Protein AF-A0A086K3K0-F1 (afdb_monomer)

Radius of gyration: 38.39 Å; Cα contacts (8 Å, |Δi|>4): 14; chains: 1; bounding box: 94×54×110 Å

Solvent-accessible surface area (backbone atoms only — not comparable to full-atom values): 16557 Å² total; per-residue (Å²): 138,84,90,78,90,86,86,82,86,82,87,77,86,81,82,84,73,83,82,78,82,78,80,82,76,88,73,92,70,94,73,94,71,78,92,72,85,76,90,61,99,58,88,82,69,55,48,71,77,46,90,50,65,68,53,25,52,52,43,52,49,54,53,50,52,50,51,52,54,54,51,54,52,49,52,69,68,57,69,78,73,71,82,82,78,80,89,80,81,84,84,82,92,75,81,85,75,52,72,68,58,55,49,52,50,51,55,51,52,52,53,51,52,50,52,53,48,52,51,51,53,49,54,50,51,54,51,51,52,51,53,50,53,51,50,52,50,50,50,51,53,50,52,51,54,52,50,52,51,52,52,52,49,53,53,49,52,51,54,52,49,51,51,50,52,51,53,55,64,69,61,59,93,78,79,84,85,82,94,80,61,86,75,57,48,59,54,51,49,50,54,49,60,71,64,51,77,76,53,67,68,58,56,50,50,51,53,51,50,50,52,50,51,52,52,51,53,54,51,50,51,54,51,52,51,51,53,54,50,53,54,51,52,53,52,50,52,53,51,50,53,50,53,53,51,50,51,52,50,52,51,50,56,48,52,54,50,54,54,50,51,52,54,53,65,74,77,108

Sequence (268 aa):
MAVTDSELAPQEGVSSSPSFSSSSCSASSRGRGGFGSLKGKGTSTSGLDSQNPQVRMAFRRARAEWRLSQALKRQEESGEEKIAAAESQRAPEQGALSLADVQKFVEAEVSRLEELKEEGWRKIRDLTEKLASEREEAAKRQAATAAARKQSLQVSTVETATQQEALLASLGPSASSASASSVNCLGALRESLLSIECPLELAEAFEDAQVKCQSIASGKERAEQRLDEEATLREALFVSTLDDQRDEVTRLLGLMREQYQQLHNEYQ

Foldseek 3Di:
DDDDDDDDDDDDDDDDDDDDPPPDDDDDDDDDDDPDPPPDPDPCPDLCNDPDPVSNVVSVVVVVVVVVVVVVVVVVVVPPPPPPPPPDDDDDDDPDDDPVVVVVVVVVVVVVVVVVVVVVVVVVVVVVVVVVVVVVVVVVVVVVVVVVVVVVVVVVVVVVVVVVVVVVVVVDDDDDDDDDDPPVVVVVVVVVVVPPPDPPVNVVVVVVVVVVVVVVVVVVVVVVVVVVVVVVVVVVVVVVVVVVVVVVVVVVVVVVVVVVVVVVVVVD

Mean predicted aligned error: 23.27 Å

Secondary structure (DSSP, 8-state):
---------PPP-----------------------------S----GGG-S-HHHHHHHHHHHHHHHHHHHHHHHHHHTSSTTSS-------------HHHHHHHHHHHHHHHHHHHHHHHHHHHHHHHHHHHHHHHHHHHHHHHHHHHHHHHHHHHHHHHHHHHHHHHHS----------TTHHHHHHHHHHHHSPPPHHHHHHHHHHHHHHHHHHHHHHHHHHHHHHHHHHHHHHHHHHHHHHHHHHHHHHHHHHHHHHHHHHH--

Organism: NCBI:txid1130820

Structure (mmCIF, N/CA/C/O backbone):
data_AF-A0A086K3K0-F1
#
_entry.id   AF-A0A086K3K0-F1
#
loop_
_atom_site.group_PDB
_atom_site.id
_atom_site.type_symbol
_atom_site.label_atom_id
_atom_site.label_alt_id
_atom_site.label_comp_id
_atom_site.label_asym_id
_atom_site.label_entity_id
_atom_site.label_seq_id
_atom_site.pdbx_PDB_ins_code
_atom_site.Cartn_x
_atom_site.Cartn_y
_atom_site.Cartn_z
_atom_site.occupancy
_atom_site.B_iso_or_equiv
_atom_site.auth_seq_id
_atom_site.auth_comp_id
_atom_site.auth_asym_id
_atom_site.auth_atom_id
_atom_site.pdbx_PDB_model_num
ATOM 1 N N . MET A 1 1 ? -1.036 -38.843 62.447 1.00 36.75 1 MET A N 1
ATOM 2 C CA . MET A 1 1 ? -1.391 -40.051 61.667 1.00 36.75 1 MET A CA 1
ATOM 3 C C . MET A 1 1 ? -2.656 -39.701 60.896 1.00 36.75 1 MET A C 1
ATOM 5 O O . MET A 1 1 ? -3.600 -39.304 61.551 1.00 36.75 1 MET A O 1
ATOM 9 N N . ALA A 1 2 ? -2.753 -39.694 59.573 1.00 41.91 2 ALA A N 1
ATOM 10 C CA . ALA A 1 2 ? -1.854 -40.086 58.502 1.00 41.91 2 ALA A CA 1
ATOM 11 C C . ALA A 1 2 ? -1.962 -39.046 57.370 1.00 41.91 2 ALA A C 1
ATOM 13 O O . ALA A 1 2 ? -2.992 -38.397 57.210 1.00 41.91 2 ALA A O 1
ATOM 14 N N . VAL A 1 3 ? -0.856 -38.889 56.651 1.00 38.62 3 VAL A N 1
ATOM 15 C CA . VAL A 1 3 ? -0.669 -38.065 55.457 1.00 38.62 3 VAL A CA 1
ATOM 16 C C . VAL A 1 3 ? -0.906 -38.963 54.245 1.00 38.62 3 VAL A C 1
ATOM 18 O O . VAL A 1 3 ? -0.342 -40.053 54.216 1.00 38.62 3 VAL A O 1
ATOM 21 N N . THR A 1 4 ? -1.698 -38.498 53.282 1.00 46.56 4 THR A N 1
ATOM 22 C CA . THR A 1 4 ? -1.674 -38.876 51.853 1.00 46.56 4 THR A CA 1
ATOM 23 C C . THR A 1 4 ? -2.293 -37.681 51.114 1.00 46.56 4 THR A C 1
ATOM 25 O O . THR A 1 4 ? -3.488 -37.436 51.263 1.00 46.56 4 THR A O 1
ATOM 28 N N . ASP A 1 5 ? -1.521 -36.725 50.601 1.00 34.53 5 ASP A N 1
ATOM 29 C CA . ASP A 1 5 ? -0.795 -36.735 49.321 1.00 34.53 5 ASP A CA 1
ATOM 30 C C . ASP A 1 5 ? -1.588 -37.308 48.142 1.00 34.53 5 ASP A C 1
ATOM 32 O O . ASP A 1 5 ? -1.780 -38.516 48.005 1.00 34.53 5 ASP A O 1
ATOM 36 N N . SER A 1 6 ? -2.011 -36.405 47.258 1.00 44.12 6 SER A N 1
ATOM 37 C CA . SER A 1 6 ? -2.198 -36.653 45.827 1.00 44.12 6 SER A CA 1
ATOM 38 C C . SER A 1 6 ? -2.037 -35.325 45.089 1.00 44.12 6 SER A C 1
ATOM 40 O O . SER A 1 6 ? -2.995 -34.617 44.793 1.00 44.12 6 SER A O 1
ATOM 42 N N . GLU A 1 7 ? -0.776 -34.988 44.843 1.00 35.19 7 GLU A N 1
ATOM 43 C CA . GLU A 1 7 ? -0.326 -34.099 43.778 1.00 35.19 7 GLU A CA 1
ATOM 44 C C . GLU A 1 7 ? 0.009 -34.974 42.559 1.00 35.19 7 GLU A C 1
ATOM 46 O O . GLU A 1 7 ? 0.709 -35.972 42.725 1.00 35.19 7 GLU A O 1
ATOM 51 N N . LEU A 1 8 ? -0.502 -34.631 41.365 1.00 35.78 8 LEU A N 1
ATOM 52 C CA . LEU A 1 8 ? 0.266 -34.530 40.106 1.00 35.78 8 LEU A CA 1
ATOM 53 C C . LEU A 1 8 ? -0.636 -34.387 38.861 1.00 35.78 8 LEU A C 1
ATOM 55 O O . LEU A 1 8 ? -1.251 -35.342 38.400 1.00 35.78 8 LEU A O 1
ATOM 59 N N . ALA A 1 9 ? -0.554 -33.181 38.287 1.00 39.72 9 ALA A N 1
ATOM 60 C CA . ALA A 1 9 ? -0.288 -32.888 36.871 1.00 39.72 9 ALA A CA 1
ATOM 61 C C . ALA A 1 9 ? -1.332 -33.176 35.752 1.00 39.72 9 ALA A C 1
ATOM 63 O O . ALA A 1 9 ? -2.262 -33.961 35.907 1.00 39.72 9 ALA A O 1
ATOM 64 N N . PRO A 1 10 ? -1.209 -32.439 34.621 1.00 40.03 10 PRO A N 1
ATOM 65 C CA . PRO A 1 10 ? -2.320 -31.983 33.790 1.00 40.03 10 PRO A CA 1
ATOM 66 C C . PRO A 1 10 ? -2.582 -32.894 32.585 1.00 40.03 10 PRO A C 1
ATOM 68 O O . PRO A 1 10 ? -1.660 -33.459 32.002 1.00 40.03 10 PRO A O 1
ATOM 71 N N . GLN A 1 11 ? -3.842 -32.988 32.163 1.00 40.25 11 GLN A N 1
ATOM 72 C CA . GLN A 1 11 ? -4.191 -33.609 30.885 1.00 40.25 11 GLN A CA 1
ATOM 73 C C . GLN A 1 11 ? -3.970 -32.610 29.743 1.00 40.25 11 GLN A C 1
ATOM 75 O O . GLN A 1 11 ? -4.520 -31.508 29.725 1.00 40.25 11 GLN A O 1
ATOM 80 N N . GLU A 1 12 ? -3.115 -33.028 28.818 1.00 33.47 12 GLU A N 1
ATOM 81 C CA . GLU A 1 12 ? -2.751 -32.359 27.581 1.00 33.47 12 GLU A CA 1
ATOM 82 C C . GLU A 1 12 ? -3.933 -32.218 26.607 1.00 33.47 12 GLU A C 1
ATOM 84 O O . GLU A 1 12 ? -4.808 -33.073 26.516 1.00 33.47 12 GLU A O 1
ATOM 89 N N . GLY A 1 13 ? -3.895 -31.120 25.848 1.00 34.88 13 GLY A N 1
ATOM 90 C CA . GLY A 1 13 ? -4.235 -31.020 24.427 1.00 34.88 13 GLY A CA 1
ATOM 91 C C . GLY A 1 13 ? -5.427 -31.801 23.868 1.00 34.88 13 GLY A C 1
ATOM 92 O O . GLY A 1 13 ? -5.302 -32.959 23.488 1.00 34.88 13 GLY A O 1
ATOM 93 N N . VAL A 1 14 ? -6.499 -31.073 23.544 1.00 35.94 14 VAL A N 1
ATOM 94 C CA . VAL A 1 14 ? -7.227 -31.331 22.293 1.00 35.94 14 VAL A CA 1
ATOM 95 C C . VAL A 1 14 ? -7.607 -30.018 21.622 1.00 35.94 14 VAL A C 1
ATOM 97 O O . VAL A 1 14 ? -8.480 -29.262 22.042 1.00 35.94 14 VAL A O 1
ATOM 100 N N . SER A 1 15 ? -6.862 -29.765 20.558 1.00 33.41 15 SER A N 1
ATOM 101 C CA . SER A 1 15 ? -7.008 -28.728 19.556 1.00 33.41 15 SER A CA 1
ATOM 102 C C . SER A 1 15 ? -8.417 -28.739 18.964 1.00 33.41 15 SER A C 1
ATOM 104 O O . SER A 1 15 ? -8.821 -29.711 18.333 1.00 33.41 15 SER A O 1
ATOM 106 N N . SER A 1 16 ? -9.155 -27.639 19.095 1.00 36.50 16 SER A N 1
ATOM 107 C CA . SER A 1 16 ? -10.313 -27.390 18.232 1.00 36.50 16 SER A CA 1
ATOM 108 C C . SER A 1 16 ? -9.830 -26.647 16.990 1.00 36.50 16 SER A C 1
ATOM 110 O O . SER A 1 16 ? -9.725 -25.423 16.973 1.00 36.50 16 SER A O 1
ATOM 112 N N . SER A 1 17 ? -9.467 -27.407 15.958 1.00 41.09 17 SER A N 1
ATOM 113 C CA . SER A 1 17 ? -9.292 -26.885 14.604 1.00 41.09 17 SER A CA 1
ATOM 114 C C . SER A 1 17 ? -10.644 -26.394 14.071 1.00 41.09 17 SER A C 1
ATOM 116 O O . SER A 1 17 ? -11.613 -27.151 14.134 1.00 41.09 17 SER A O 1
ATOM 118 N N . PRO A 1 18 ? -10.752 -25.191 13.486 1.00 45.19 18 PRO A N 1
ATOM 119 C CA . PRO A 1 18 ? -11.871 -24.897 12.609 1.00 45.19 18 PRO A CA 1
ATOM 120 C C . PRO A 1 18 ? -11.700 -25.706 11.317 1.00 45.19 18 PRO A C 1
ATOM 122 O O . PRO A 1 18 ? -10.703 -25.582 10.603 1.00 45.19 18 PRO A O 1
ATOM 125 N N . SER A 1 19 ? -12.669 -26.573 11.041 1.00 34.00 19 SER A N 1
ATOM 126 C CA . SER A 1 19 ? -12.773 -27.319 9.792 1.00 34.00 19 SER A CA 1
ATOM 127 C C . SER A 1 19 ? -12.932 -26.346 8.622 1.00 34.00 19 SER A C 1
ATOM 129 O O . SER A 1 19 ? -13.947 -25.664 8.495 1.00 34.00 19 SER A O 1
ATOM 131 N N . PHE A 1 20 ? -11.928 -26.290 7.749 1.00 37.47 20 PHE A N 1
ATOM 132 C CA . PHE A 1 20 ? -12.062 -25.680 6.433 1.00 37.47 20 PHE A CA 1
ATOM 133 C C . PHE A 1 20 ? -12.925 -26.595 5.564 1.00 37.47 20 PHE A C 1
ATOM 135 O O . PHE A 1 20 ? -12.482 -27.660 5.128 1.00 37.47 20 PHE A O 1
ATOM 142 N N . SER A 1 21 ? -14.162 -26.174 5.303 1.00 34.62 21 SER A N 1
ATOM 143 C CA . SER A 1 21 ? -14.985 -26.754 4.246 1.00 34.62 21 SER A CA 1
ATOM 144 C C . SER A 1 21 ? -14.275 -26.558 2.911 1.00 34.62 21 SER A C 1
ATOM 146 O O . SER A 1 21 ? -14.273 -25.476 2.325 1.00 34.62 21 SER A O 1
ATOM 148 N N . SER A 1 22 ? -13.631 -27.626 2.456 1.00 37.94 22 SER A N 1
ATOM 149 C CA . SER A 1 22 ? -13.033 -27.728 1.134 1.00 37.94 22 SER A CA 1
ATOM 150 C C . SER A 1 22 ? -14.159 -27.993 0.141 1.00 37.94 22 SER A C 1
ATOM 152 O O . SER A 1 22 ? -14.523 -29.140 -0.098 1.00 37.94 22 SER A O 1
ATOM 154 N N . SER A 1 23 ? -14.744 -26.935 -0.416 1.00 34.12 23 SER A N 1
ATOM 155 C CA . SER A 1 23 ? -15.617 -27.073 -1.581 1.00 34.12 23 SER A CA 1
ATOM 156 C C . SER A 1 23 ? -14.743 -27.288 -2.810 1.00 34.12 23 SER A C 1
ATOM 158 O O . SER A 1 23 ? -14.289 -26.350 -3.461 1.00 34.12 23 SER A O 1
ATOM 160 N N . SER A 1 24 ? -14.484 -28.556 -3.103 1.00 38.34 24 SER A N 1
ATOM 161 C CA . SER A 1 24 ? -13.992 -29.032 -4.385 1.00 38.34 24 SER A CA 1
ATOM 162 C C . SER A 1 24 ? -15.045 -28.763 -5.465 1.00 38.34 24 SER A C 1
ATOM 164 O O . SER A 1 24 ? -16.052 -29.460 -5.560 1.00 38.34 24 SER A O 1
ATOM 166 N N . CYS A 1 25 ? -14.814 -27.763 -6.317 1.00 33.53 25 CYS A N 1
ATOM 167 C CA . CYS A 1 25 ? -15.501 -27.656 -7.601 1.00 33.53 25 CYS A CA 1
ATOM 168 C C . CYS A 1 25 ? -14.526 -28.004 -8.730 1.00 33.53 25 CYS A C 1
ATOM 170 O O . CYS A 1 25 ? -13.854 -27.164 -9.323 1.00 33.53 25 CYS A O 1
ATOM 172 N N . SER A 1 26 ? -14.462 -29.296 -9.045 1.00 40.03 26 SER A N 1
ATOM 173 C CA . SER A 1 26 ? -14.051 -29.733 -10.373 1.00 40.03 26 SER A CA 1
ATOM 174 C C . SER A 1 26 ? -15.117 -29.275 -11.369 1.00 40.03 26 SER A C 1
ATOM 176 O O . SER A 1 26 ? -16.227 -29.797 -11.375 1.00 40.03 26 SER A O 1
ATOM 178 N N . ALA A 1 27 ? -14.781 -28.313 -12.223 1.00 35.00 27 ALA A N 1
ATOM 179 C CA . ALA A 1 27 ? -15.555 -28.005 -13.418 1.00 35.00 27 ALA A CA 1
ATOM 180 C C . ALA A 1 27 ? -14.599 -27.862 -14.604 1.00 35.00 27 ALA A C 1
ATOM 182 O O . ALA A 1 27 ? -14.084 -26.790 -14.910 1.00 35.00 27 ALA A O 1
ATOM 183 N N . SER A 1 28 ? -14.375 -28.985 -15.284 1.00 38.78 28 SER A N 1
ATOM 184 C CA . SER A 1 28 ? -14.013 -28.960 -16.696 1.00 38.78 28 SER A CA 1
ATOM 185 C C . SER A 1 28 ? -15.184 -28.373 -17.478 1.00 38.78 28 SER A C 1
ATOM 187 O O . SER A 1 28 ? -16.258 -28.963 -17.490 1.00 38.78 28 SER A O 1
ATOM 189 N N . SER A 1 29 ? -14.982 -27.264 -18.185 1.00 37.41 29 SER A N 1
ATOM 190 C CA . SER A 1 29 ? -15.631 -27.072 -19.483 1.00 37.41 29 SER A CA 1
ATOM 191 C C . SER A 1 29 ? -14.893 -26.027 -20.313 1.00 37.41 29 SER A C 1
ATOM 193 O O . SER A 1 29 ? -14.688 -24.882 -19.921 1.00 37.41 29 SER A O 1
ATOM 195 N N . ARG A 1 30 ? -14.494 -26.466 -21.508 1.00 47.94 30 ARG A N 1
ATOM 196 C CA . ARG A 1 30 ? -14.268 -25.619 -22.675 1.00 47.94 30 ARG A CA 1
ATOM 197 C C . ARG A 1 30 ? -15.464 -24.673 -22.821 1.00 47.94 30 ARG A C 1
ATOM 199 O O . ARG A 1 30 ? -16.586 -25.141 -22.975 1.00 47.94 30 ARG A O 1
ATOM 206 N N . GLY A 1 31 ? -15.214 -23.370 -22.819 1.00 33.03 31 GLY A N 1
ATOM 207 C CA . GLY A 1 31 ? -16.255 -22.355 -22.945 1.00 33.03 31 GLY A CA 1
ATOM 208 C C . GLY A 1 31 ? -15.723 -21.106 -23.623 1.00 33.03 31 GLY A C 1
ATOM 209 O O . GLY A 1 31 ? -15.448 -20.100 -22.985 1.00 33.03 31 GLY A O 1
ATOM 210 N N . ARG A 1 32 ? -15.563 -21.189 -24.942 1.00 50.16 32 ARG A N 1
ATOM 211 C CA . ARG A 1 32 ? -15.411 -20.043 -25.837 1.00 50.16 32 ARG A CA 1
ATOM 212 C C . ARG A 1 32 ? -16.685 -19.188 -25.730 1.00 50.16 32 ARG A C 1
ATOM 214 O O . ARG A 1 32 ? -17.704 -19.558 -26.297 1.00 50.16 32 ARG A O 1
ATOM 221 N N . GLY A 1 33 ? -16.636 -18.071 -25.014 1.00 33.56 33 GLY A N 1
ATOM 222 C CA . GLY A 1 33 ? -17.671 -17.032 -25.014 1.00 33.56 33 GLY A CA 1
ATOM 223 C C . GLY A 1 33 ? -16.956 -15.690 -24.890 1.00 33.56 33 GLY A C 1
ATOM 224 O O . GLY A 1 33 ? -16.394 -15.394 -23.850 1.00 33.56 33 GLY A O 1
ATOM 225 N N . GLY A 1 34 ? -16.767 -14.906 -25.947 1.00 37.88 34 GLY A N 1
ATOM 226 C CA . GLY A 1 34 ? -17.828 -14.440 -26.827 1.00 37.88 34 GLY A CA 1
ATOM 227 C C . GLY A 1 34 ? -18.532 -13.302 -26.103 1.00 37.88 34 GLY A C 1
ATOM 228 O O . GLY A 1 34 ? -19.447 -13.553 -25.328 1.00 37.88 34 GLY A O 1
ATOM 229 N N . PHE A 1 35 ? -18.057 -12.071 -26.320 1.00 43.47 35 PHE A N 1
ATOM 230 C CA . PHE A 1 35 ? -18.674 -10.839 -25.831 1.00 43.47 35 PHE A CA 1
ATOM 231 C C . PHE A 1 35 ? -20.135 -10.774 -26.302 1.00 43.47 35 PHE A C 1
ATOM 233 O O . PHE A 1 35 ? -20.439 -10.313 -27.401 1.00 43.47 35 PHE A O 1
ATOM 240 N N . GLY A 1 36 ? -21.043 -11.272 -25.467 1.00 34.94 36 GLY A N 1
ATOM 241 C CA . GLY A 1 36 ? -22.475 -11.100 -25.619 1.00 34.94 36 GLY A CA 1
ATOM 242 C C . GLY A 1 36 ? -22.854 -9.711 -25.135 1.00 34.94 36 GLY A C 1
ATOM 243 O O . GLY A 1 36 ? -22.908 -9.456 -23.935 1.00 34.94 36 GLY A O 1
ATOM 244 N N . SER A 1 37 ? -23.107 -8.816 -26.087 1.00 46.75 37 SER A N 1
ATOM 245 C CA . SER A 1 37 ? -23.782 -7.539 -25.870 1.00 46.75 37 SER A CA 1
ATOM 246 C C . SER A 1 37 ? -25.156 -7.792 -25.238 1.00 46.75 37 SER A C 1
ATOM 248 O O . SER A 1 37 ? -26.130 -8.085 -25.931 1.00 46.75 37 SER A O 1
ATOM 250 N N . LEU A 1 38 ? -25.245 -7.717 -23.909 1.00 38.09 38 LEU A N 1
ATOM 251 C CA . LEU A 1 38 ? -26.523 -7.697 -23.207 1.00 38.09 38 LEU A CA 1
ATOM 252 C C . LEU A 1 38 ? -27.019 -6.257 -23.153 1.00 38.09 38 LEU A C 1
ATOM 254 O O . LEU A 1 38 ? -26.748 -5.489 -22.233 1.00 38.09 38 LEU A O 1
ATOM 258 N N . LYS A 1 39 ? -27.790 -5.914 -24.184 1.00 41.94 39 LYS A N 1
ATOM 259 C CA . LYS A 1 39 ? -28.706 -4.777 -24.229 1.00 41.94 39 LYS A CA 1
ATOM 260 C C . LYS A 1 39 ? -29.848 -5.037 -23.231 1.00 41.94 39 LYS A C 1
ATOM 262 O O . LYS A 1 39 ? -30.957 -5.383 -23.619 1.00 41.94 39 LYS A O 1
ATOM 267 N N . GLY A 1 40 ? -29.551 -4.937 -21.937 1.00 34.19 40 GLY A N 1
ATOM 268 C CA . GLY A 1 40 ? -30.511 -5.013 -20.838 1.00 34.19 40 GLY A CA 1
ATOM 269 C C . GLY A 1 40 ? -30.743 -3.621 -20.265 1.00 34.19 40 GLY A C 1
ATOM 270 O O . GLY A 1 40 ? -29.818 -2.986 -19.773 1.00 34.19 40 GLY A O 1
ATOM 271 N N . LYS A 1 41 ? -31.977 -3.130 -20.365 1.00 42.50 41 LYS A N 1
ATOM 272 C CA . LYS A 1 41 ? -32.432 -1.834 -19.852 1.00 42.50 41 LYS A CA 1
ATOM 273 C C . LYS A 1 41 ? -32.485 -1.887 -18.317 1.00 42.50 41 LYS A C 1
ATOM 275 O O . LYS A 1 41 ? -33.544 -2.080 -17.739 1.00 42.50 41 LYS A O 1
ATOM 280 N N . GLY A 1 42 ? -31.332 -1.770 -17.674 1.00 38.00 42 GLY A N 1
ATOM 281 C CA . GLY A 1 42 ? -31.172 -1.594 -16.235 1.00 38.00 42 GLY A CA 1
ATOM 282 C C . GLY A 1 42 ? -30.120 -0.518 -16.029 1.00 38.00 42 GLY A C 1
ATOM 283 O O . GLY A 1 42 ? -29.101 -0.530 -16.710 1.00 38.00 42 GLY A O 1
ATOM 284 N N . THR A 1 43 ? -30.409 0.457 -15.172 1.00 43.03 43 THR A N 1
ATOM 285 C CA . THR A 1 43 ? -29.495 1.534 -14.772 1.00 43.03 43 THR A CA 1
ATOM 286 C C . THR A 1 43 ? -28.077 0.997 -14.593 1.00 43.03 43 THR A C 1
ATOM 288 O O . THR A 1 43 ? -27.837 0.209 -13.682 1.00 43.03 43 THR A O 1
ATOM 291 N N . SER A 1 44 ? -27.168 1.384 -15.492 1.00 42.56 44 SER A N 1
ATOM 292 C CA . SER A 1 44 ? -25.771 0.948 -15.508 1.00 42.56 44 SER A CA 1
ATOM 293 C C . SER A 1 44 ? -25.029 1.477 -14.281 1.00 42.56 44 SER A C 1
ATOM 295 O O . SER A 1 44 ? -24.305 2.464 -14.365 1.00 42.56 44 SER A O 1
ATOM 297 N N . THR A 1 45 ? -25.210 0.842 -13.129 1.00 54.66 45 THR A N 1
ATOM 298 C CA . THR A 1 45 ? -24.289 0.981 -12.002 1.00 54.66 45 THR A CA 1
ATOM 299 C C . THR A 1 45 ? -22.991 0.318 -12.432 1.00 54.66 45 THR A C 1
ATOM 301 O O . THR A 1 45 ? -22.998 -0.858 -12.816 1.00 54.66 45 THR A O 1
ATOM 304 N N . SER A 1 46 ? -21.890 1.065 -12.461 1.00 63.88 46 SER A N 1
ATOM 305 C CA . SER A 1 46 ? -20.614 0.483 -12.861 1.00 63.88 46 SER A CA 1
ATOM 306 C C . SER A 1 46 ? -20.256 -0.633 -11.872 1.00 63.88 46 SER A C 1
ATOM 308 O O . SER A 1 46 ? -20.602 -0.555 -10.694 1.00 63.88 46 SER A O 1
ATOM 310 N N . GLY A 1 47 ? -19.553 -1.685 -12.306 1.00 64.00 47 GLY A N 1
ATOM 311 C CA . GLY A 1 47 ? -19.140 -2.756 -11.385 1.00 64.00 47 GLY A CA 1
ATOM 312 C C . GLY A 1 47 ? -18.229 -2.269 -10.245 1.00 64.00 47 GLY A C 1
ATOM 313 O O . GLY A 1 47 ? -17.992 -3.018 -9.300 1.00 64.00 47 GLY A O 1
ATOM 314 N N . LEU A 1 48 ? -17.748 -1.019 -10.311 1.00 63.88 48 LEU A N 1
ATOM 315 C CA . LEU A 1 48 ? -17.018 -0.332 -9.242 1.00 63.88 48 LEU A CA 1
ATOM 316 C C . LEU A 1 48 ? -17.928 0.115 -8.090 1.00 63.88 48 LEU A C 1
ATOM 318 O O . LEU A 1 48 ? -17.447 0.184 -6.965 1.00 63.88 48 LEU A O 1
ATOM 322 N N . ASP A 1 49 ? -19.217 0.343 -8.344 1.00 69.44 49 ASP A N 1
ATOM 323 C CA . ASP A 1 49 ? -20.191 0.840 -7.358 1.00 69.44 49 ASP A CA 1
ATOM 324 C C . ASP A 1 49 ? -20.847 -0.301 -6.554 1.00 69.44 49 ASP A C 1
ATOM 326 O O . ASP A 1 49 ? -21.748 -0.093 -5.742 1.00 69.44 49 ASP A O 1
ATOM 330 N N . SER A 1 50 ? -20.401 -1.541 -6.776 1.00 72.25 50 SER A N 1
ATOM 331 C CA . SER A 1 50 ? -20.877 -2.720 -6.055 1.00 72.25 50 SER A CA 1
ATOM 332 C C . SER A 1 50 ? -20.378 -2.727 -4.606 1.00 72.25 50 SER A C 1
ATOM 334 O O . SER A 1 50 ? -19.174 -2.643 -4.353 1.00 72.25 50 SER A O 1
ATOM 336 N N . GLN A 1 51 ? -21.280 -2.964 -3.646 1.00 72.88 51 GLN A N 1
ATOM 337 C CA . GLN A 1 51 ? -20.921 -3.214 -2.240 1.00 72.88 51 GLN A CA 1
ATOM 338 C C . GLN A 1 51 ? -20.044 -4.469 -2.069 1.00 72.88 51 GLN A C 1
ATOM 340 O O . GLN A 1 51 ? -19.250 -4.543 -1.134 1.00 72.88 51 GLN A O 1
ATOM 345 N N . ASN A 1 52 ? -20.118 -5.432 -2.997 1.00 69.12 52 ASN A N 1
ATOM 346 C CA . ASN A 1 52 ? -19.300 -6.643 -2.957 1.00 69.12 52 ASN A CA 1
ATOM 347 C C . ASN A 1 52 ? -17.873 -6.388 -3.508 1.00 69.12 52 ASN A C 1
ATOM 349 O O . ASN A 1 52 ? -17.740 -6.065 -4.696 1.00 69.12 52 ASN A O 1
ATOM 353 N N . PRO A 1 53 ? -16.808 -6.593 -2.702 1.00 67.31 53 PRO A N 1
ATOM 354 C CA . PRO A 1 53 ? -15.422 -6.336 -3.103 1.00 67.31 53 PRO A CA 1
ATOM 355 C C . PRO A 1 53 ? -14.920 -7.256 -4.224 1.00 67.31 53 PRO A C 1
ATOM 357 O O . PRO A 1 53 ? -14.149 -6.817 -5.078 1.00 67.31 53 PRO A O 1
ATOM 360 N N . GLN A 1 54 ? -15.382 -8.509 -4.294 1.00 69.94 54 GLN A N 1
ATOM 361 C CA . GLN A 1 54 ? -14.982 -9.434 -5.364 1.00 69.94 54 GLN A CA 1
ATOM 362 C C . GLN A 1 54 ? -15.482 -8.958 -6.732 1.00 69.94 54 GLN A C 1
ATOM 364 O O . GLN A 1 54 ? -14.763 -9.061 -7.725 1.00 69.94 54 GLN A O 1
ATOM 369 N N . VAL A 1 55 ? -16.684 -8.377 -6.773 1.00 70.50 55 VAL A N 1
ATOM 370 C CA . VAL A 1 55 ? -17.283 -7.820 -7.994 1.00 70.50 55 VAL A CA 1
ATOM 371 C C . VAL A 1 55 ? -16.522 -6.574 -8.453 1.00 70.50 55 VAL A C 1
ATOM 373 O O . VAL A 1 55 ? -16.216 -6.455 -9.641 1.00 70.50 55 VAL A O 1
ATOM 376 N N . ARG A 1 56 ? -16.119 -5.696 -7.520 1.00 79.50 56 ARG A N 1
ATOM 377 C CA . ARG A 1 56 ? -15.281 -4.525 -7.839 1.00 79.50 56 ARG A CA 1
ATOM 378 C C . ARG A 1 56 ? -13.936 -4.941 -8.429 1.00 79.50 56 ARG A C 1
ATOM 380 O O . ARG A 1 56 ? -13.522 -4.411 -9.460 1.00 79.50 56 ARG A O 1
ATOM 387 N N . MET A 1 57 ? -13.275 -5.922 -7.814 1.00 65.25 57 MET A N 1
ATOM 388 C CA . MET A 1 57 ? -11.988 -6.434 -8.292 1.00 65.25 57 MET A CA 1
ATOM 389 C C . MET A 1 57 ? -12.106 -7.130 -9.650 1.00 65.25 57 MET A C 1
ATOM 391 O O . MET A 1 57 ? -11.269 -6.902 -10.522 1.00 65.25 57 MET A O 1
ATOM 395 N N . ALA A 1 58 ? -13.156 -7.925 -9.871 1.00 75.06 58 ALA A N 1
ATOM 396 C CA . ALA A 1 58 ? -13.416 -8.550 -11.166 1.00 75.06 58 ALA A CA 1
ATOM 397 C C . ALA A 1 58 ? -13.633 -7.502 -12.271 1.00 75.06 58 ALA A C 1
ATOM 399 O O . ALA A 1 58 ? -13.078 -7.629 -13.361 1.00 75.06 58 ALA A O 1
ATOM 400 N N . PHE A 1 59 ? -14.367 -6.424 -11.975 1.00 79.06 59 PHE A N 1
ATOM 401 C CA . PHE A 1 59 ? -14.584 -5.331 -12.923 1.00 79.06 59 PHE A CA 1
ATOM 402 C C . PHE A 1 59 ? -13.288 -4.568 -13.248 1.00 79.06 59 PHE A C 1
ATOM 404 O O . PHE A 1 59 ? -13.038 -4.244 -14.411 1.00 79.06 59 PHE A O 1
ATOM 411 N N . ARG A 1 60 ? -12.429 -4.316 -12.247 1.00 77.38 60 ARG A N 1
ATOM 412 C CA . ARG A 1 60 ? -11.103 -3.703 -12.458 1.00 77.38 60 ARG A CA 1
ATOM 413 C C . ARG A 1 60 ? -10.216 -4.575 -13.352 1.00 77.38 60 ARG A C 1
ATOM 415 O O . ARG A 1 60 ? -9.677 -4.055 -14.328 1.00 77.38 60 ARG A O 1
ATOM 422 N N . ARG A 1 61 ? -10.144 -5.889 -13.092 1.00 72.12 61 ARG A N 1
ATOM 423 C CA . ARG A 1 61 ? -9.387 -6.842 -13.929 1.00 72.12 61 ARG A CA 1
ATOM 424 C 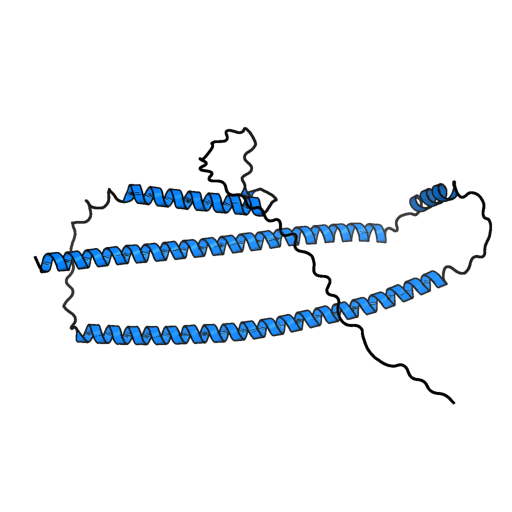C . ARG A 1 61 ? -9.894 -6.879 -15.365 1.00 72.12 61 ARG A C 1
ATOM 426 O O . ARG A 1 61 ? -9.106 -6.685 -16.280 1.00 72.12 61 ARG A O 1
ATOM 433 N N . ALA A 1 62 ? -11.204 -7.013 -15.566 1.00 75.81 62 ALA A N 1
ATOM 434 C CA . ALA A 1 62 ? -11.792 -7.029 -16.904 1.00 75.81 62 ALA A CA 1
ATOM 435 C C . ALA A 1 62 ? -11.486 -5.739 -17.690 1.00 75.81 62 ALA A C 1
ATOM 437 O O . ALA A 1 62 ? -11.235 -5.767 -18.895 1.00 75.81 62 ALA A O 1
ATOM 438 N N . ARG A 1 63 ? -11.455 -4.585 -17.008 1.00 78.06 63 ARG A N 1
ATOM 439 C CA . ARG A 1 63 ? -11.085 -3.305 -17.626 1.00 78.06 63 ARG A CA 1
ATOM 440 C C . ARG A 1 63 ? -9.592 -3.226 -17.961 1.00 78.06 63 ARG A C 1
ATOM 442 O O . ARG A 1 63 ? -9.247 -2.653 -18.993 1.00 78.06 63 ARG A O 1
ATOM 449 N N . ALA A 1 64 ? -8.721 -3.775 -17.117 1.00 67.44 64 ALA A N 1
ATOM 450 C CA . ALA A 1 64 ? -7.287 -3.874 -17.388 1.00 67.44 64 ALA A CA 1
ATOM 451 C C . ALA A 1 64 ? -7.007 -4.804 -18.582 1.00 67.44 64 ALA A C 1
ATOM 453 O O . ALA A 1 64 ? -6.322 -4.403 -19.520 1.00 67.44 64 ALA A O 1
ATOM 454 N N . GLU A 1 65 ? -7.633 -5.981 -18.619 1.00 76.69 65 GLU A N 1
ATOM 455 C CA . GLU A 1 65 ? -7.552 -6.932 -19.736 1.00 76.69 65 GLU A CA 1
ATOM 456 C C . GLU A 1 65 ? -8.060 -6.326 -21.052 1.00 76.69 65 GLU A C 1
ATOM 458 O O . GLU A 1 65 ? -7.453 -6.515 -22.109 1.00 76.69 65 GLU A O 1
ATOM 463 N N . TRP A 1 66 ? -9.135 -5.532 -21.001 1.00 80.06 66 TRP A N 1
ATOM 464 C CA . TRP A 1 66 ? -9.625 -4.807 -22.172 1.00 80.06 66 TRP A CA 1
ATOM 465 C C . TRP A 1 66 ? -8.613 -3.769 -22.677 1.00 80.06 66 TRP A C 1
ATOM 467 O O . TRP A 1 66 ? -8.398 -3.670 -23.884 1.00 80.06 66 TRP A O 1
ATOM 477 N N . ARG A 1 67 ? -7.946 -3.026 -21.780 1.00 78.12 67 ARG A N 1
ATOM 478 C CA . ARG A 1 67 ? -6.884 -2.077 -22.166 1.00 78.12 67 ARG A CA 1
ATOM 479 C C . ARG A 1 67 ? -5.680 -2.787 -22.781 1.00 78.12 67 ARG A C 1
ATOM 481 O O . ARG A 1 67 ? -5.203 -2.335 -23.816 1.00 78.12 67 ARG A O 1
ATOM 488 N N . LEU A 1 68 ? -5.247 -3.909 -22.203 1.00 70.62 68 LEU A N 1
ATOM 489 C CA . LEU A 1 68 ? -4.172 -4.737 -22.759 1.00 70.62 68 LEU A CA 1
ATOM 490 C C . LEU A 1 68 ? -4.536 -5.262 -24.154 1.00 70.62 68 LEU A C 1
ATOM 492 O O . LEU A 1 68 ? -3.746 -5.150 -25.085 1.00 70.62 68 LEU A O 1
ATOM 496 N N . SER A 1 69 ? -5.771 -5.731 -24.337 1.00 71.44 69 SER A N 1
ATOM 497 C CA . SER A 1 69 ? -6.265 -6.193 -25.641 1.00 71.44 69 SER A CA 1
ATOM 498 C C . SER A 1 69 ? -6.310 -5.070 -26.687 1.00 71.44 69 SER A C 1
ATOM 500 O O . SER A 1 69 ? -6.062 -5.301 -27.866 1.00 71.44 69 SER A O 1
ATOM 502 N N . GLN A 1 70 ? -6.621 -3.839 -26.271 1.00 73.50 70 GLN A N 1
ATOM 503 C CA . GLN A 1 70 ? -6.597 -2.657 -27.138 1.00 73.50 70 GLN A CA 1
ATOM 504 C C . GLN A 1 70 ? -5.171 -2.186 -27.460 1.00 73.50 70 GLN A C 1
ATOM 506 O O . GLN A 1 70 ? -4.944 -1.636 -28.534 1.00 73.50 70 GLN A O 1
ATOM 511 N N . ALA A 1 71 ? -4.215 -2.376 -26.550 1.00 69.38 71 ALA A N 1
ATOM 512 C CA . ALA A 1 71 ? -2.805 -2.087 -26.802 1.00 69.38 71 ALA A CA 1
ATOM 513 C C . ALA A 1 71 ? -2.203 -3.083 -27.806 1.00 69.38 71 ALA A C 1
ATOM 515 O O . ALA A 1 71 ? -1.546 -2.661 -28.753 1.00 69.38 71 ALA A O 1
ATOM 516 N N . LEU A 1 72 ? -2.518 -4.376 -27.665 1.00 70.38 72 LEU A N 1
ATOM 517 C CA . LEU A 1 7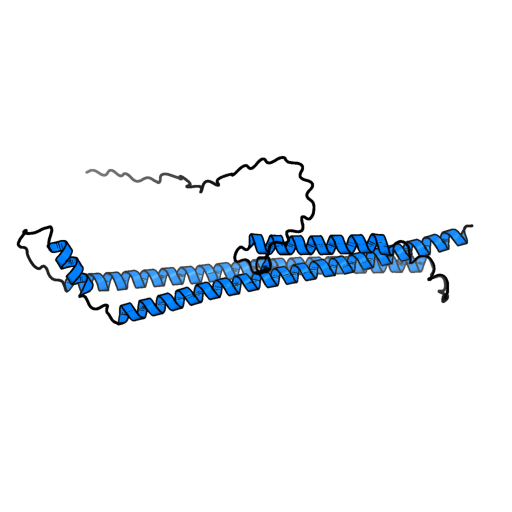2 ? -2.096 -5.418 -28.608 1.00 70.38 72 LEU A CA 1
ATOM 518 C C . LEU A 1 72 ? -2.659 -5.189 -30.020 1.00 70.38 72 LEU A C 1
ATOM 520 O O . LEU A 1 72 ? -1.921 -5.286 -30.992 1.00 70.38 72 LEU A O 1
ATOM 524 N N . LYS A 1 73 ? -3.929 -4.782 -30.152 1.00 74.81 73 LYS A N 1
ATOM 525 C CA . LYS A 1 73 ? -4.501 -4.431 -31.467 1.00 74.81 73 LYS A CA 1
ATOM 526 C C . LYS A 1 73 ? -3.801 -3.245 -32.136 1.00 74.81 73 LYS A C 1
ATOM 528 O O . LYS A 1 73 ? -3.539 -3.283 -33.329 1.00 74.81 73 LYS A O 1
ATOM 533 N N . ARG A 1 74 ? -3.435 -2.214 -31.366 1.00 67.56 74 ARG A N 1
ATOM 534 C CA . ARG A 1 74 ? -2.666 -1.071 -31.896 1.00 67.56 74 ARG A CA 1
ATOM 535 C C . ARG A 1 74 ? -1.241 -1.449 -32.301 1.00 67.56 74 ARG A C 1
ATOM 537 O O . ARG A 1 74 ? -0.676 -0.807 -33.178 1.00 67.56 74 ARG A O 1
ATOM 544 N N . GLN A 1 75 ? -0.659 -2.466 -31.669 1.00 60.47 75 GLN A N 1
ATOM 545 C CA . GLN A 1 75 ? 0.646 -3.006 -32.045 1.00 60.47 75 GLN A CA 1
ATOM 546 C C . GLN A 1 75 ? 0.595 -3.716 -33.405 1.00 60.47 75 GLN A C 1
ATOM 548 O O . GLN A 1 75 ? 1.514 -3.542 -34.202 1.00 60.47 75 GLN A O 1
ATOM 553 N N . GLU A 1 76 ? -0.475 -4.467 -33.679 1.00 61.19 76 GLU A N 1
ATOM 554 C CA . GLU A 1 76 ? -0.690 -5.119 -34.979 1.00 61.19 76 GLU A CA 1
ATOM 555 C C . GLU A 1 76 ? -0.927 -4.088 -36.096 1.00 61.19 76 GLU A C 1
ATOM 557 O O . GLU A 1 76 ? -0.363 -4.223 -37.175 1.00 61.19 76 GLU A O 1
ATOM 562 N N . GLU A 1 77 ? -1.666 -3.009 -35.821 1.00 54.34 77 GLU A N 1
ATOM 563 C CA . GLU A 1 77 ? -1.963 -1.953 -36.807 1.00 54.34 77 GLU A CA 1
ATOM 564 C C . GLU A 1 77 ? -0.787 -0.973 -37.039 1.00 54.34 77 GLU A C 1
ATOM 566 O O . GLU A 1 77 ? -0.639 -0.425 -38.126 1.00 54.34 77 GLU A O 1
ATOM 571 N N . SER A 1 78 ? 0.092 -0.751 -36.051 1.00 52.25 78 SER A N 1
ATOM 572 C CA . SER A 1 78 ? 1.224 0.194 -36.155 1.00 52.25 78 SER A CA 1
ATOM 573 C C . SER A 1 78 ? 2.490 -0.395 -36.803 1.00 52.25 78 SER A C 1
ATOM 575 O O . SER A 1 78 ? 3.439 0.356 -37.057 1.00 52.25 78 SER A O 1
ATOM 577 N N . GLY A 1 79 ? 2.562 -1.713 -37.010 1.00 50.38 79 GLY A N 1
ATOM 578 C CA . GLY A 1 79 ? 3.751 -2.397 -37.538 1.00 50.38 79 GLY A CA 1
ATOM 579 C C . GLY A 1 79 ? 4.014 -2.174 -39.031 1.00 50.38 79 GLY A C 1
ATOM 580 O O . GLY A 1 79 ? 5.144 -2.360 -39.477 1.00 50.38 79 GLY A O 1
ATOM 581 N N . GLU A 1 80 ? 3.004 -1.749 -39.794 1.00 46.94 80 GLU A N 1
ATOM 582 C CA . GLU A 1 80 ? 3.064 -1.702 -41.263 1.00 46.94 80 GLU A CA 1
ATOM 583 C C . GLU A 1 80 ? 3.380 -0.304 -41.843 1.00 46.94 80 GLU A C 1
ATOM 585 O O . GLU A 1 80 ? 3.854 -0.217 -42.972 1.00 46.94 80 GLU A O 1
ATOM 590 N N . GLU A 1 81 ? 3.231 0.796 -41.089 1.00 46.88 81 GLU A N 1
ATOM 591 C CA . GLU A 1 81 ? 3.374 2.164 -41.643 1.00 46.88 81 GLU A CA 1
ATOM 592 C C . GLU A 1 81 ? 4.727 2.867 -41.395 1.00 46.88 81 GLU A C 1
ATOM 594 O O . GLU A 1 81 ? 5.025 3.871 -42.043 1.00 46.88 81 GLU A O 1
ATOM 599 N N . LYS A 1 82 ? 5.588 2.390 -40.486 1.00 46.78 82 LYS A N 1
ATOM 600 C CA . LYS A 1 82 ? 6.761 3.175 -40.025 1.00 46.78 82 LYS A CA 1
ATOM 601 C C . LYS A 1 82 ? 8.084 2.957 -40.771 1.00 46.78 82 LYS A C 1
ATOM 603 O O . LYS A 1 82 ? 9.068 3.607 -40.430 1.00 46.78 82 LYS A O 1
ATOM 608 N N . ILE A 1 83 ? 8.132 2.100 -41.790 1.00 46.62 83 ILE A N 1
ATOM 609 C CA . ILE A 1 83 ? 9.397 1.742 -42.466 1.00 46.62 83 ILE A CA 1
ATOM 610 C C . ILE A 1 83 ? 9.786 2.747 -43.577 1.00 46.62 83 ILE A C 1
ATOM 612 O O . ILE A 1 83 ? 10.937 2.787 -43.987 1.00 46.62 83 ILE A O 1
ATOM 616 N N . ALA A 1 84 ? 8.883 3.620 -44.038 1.00 45.59 84 ALA A N 1
ATOM 617 C CA . ALA A 1 84 ? 9.126 4.421 -45.248 1.00 45.59 84 ALA A CA 1
ATOM 618 C C . ALA A 1 84 ? 9.698 5.845 -45.040 1.00 45.59 84 ALA A C 1
ATOM 620 O O . ALA A 1 84 ? 10.025 6.500 -46.025 1.00 45.59 84 ALA A O 1
ATOM 621 N N . ALA A 1 85 ? 9.802 6.367 -43.810 1.00 43.28 85 ALA A N 1
ATOM 622 C CA . ALA A 1 85 ? 9.973 7.818 -43.603 1.00 43.28 85 ALA A CA 1
ATOM 623 C C . ALA A 1 85 ? 11.279 8.278 -42.921 1.00 43.28 85 ALA A C 1
ATOM 625 O O . ALA A 1 85 ? 11.475 9.481 -42.767 1.00 43.28 85 ALA A O 1
ATOM 626 N N . ALA A 1 86 ? 12.174 7.376 -42.508 1.00 44.50 86 ALA A N 1
ATOM 627 C CA . ALA A 1 86 ? 13.303 7.724 -41.630 1.00 44.50 86 ALA A CA 1
ATOM 628 C C . ALA A 1 86 ? 14.698 7.664 -42.293 1.00 44.50 86 ALA A C 1
ATOM 630 O O . ALA A 1 86 ? 15.699 7.576 -41.593 1.00 44.50 86 ALA A O 1
ATOM 631 N N . GLU A 1 87 ? 14.794 7.729 -43.624 1.00 41.47 87 GLU A N 1
ATOM 632 C CA . GLU A 1 87 ? 16.067 7.561 -44.357 1.00 41.47 87 GLU A CA 1
ATOM 633 C C . GLU A 1 87 ? 16.766 8.883 -44.746 1.00 41.47 87 GLU A C 1
ATOM 635 O O . GLU A 1 87 ? 17.648 8.918 -45.600 1.00 41.47 87 GLU A O 1
ATOM 640 N N . SER A 1 88 ? 16.406 10.019 -44.143 1.00 42.38 88 SER A N 1
ATOM 641 C CA . SER A 1 88 ? 17.045 11.292 -44.490 1.00 42.38 88 SER A CA 1
ATOM 642 C C . SER A 1 88 ? 17.205 12.202 -43.282 1.00 42.38 88 SER A C 1
ATOM 644 O O . SER A 1 88 ? 16.304 12.977 -42.979 1.00 42.38 88 SER A O 1
ATOM 646 N N . GLN A 1 89 ? 18.353 12.110 -42.596 1.00 37.91 89 GLN A N 1
ATOM 647 C CA . GLN A 1 89 ? 19.217 13.252 -42.237 1.00 37.91 89 GLN A CA 1
ATOM 648 C C . GLN A 1 89 ? 20.318 12.882 -41.215 1.00 37.91 89 GLN A C 1
ATOM 650 O O . GLN A 1 89 ? 20.062 12.727 -40.031 1.00 37.91 89 GLN A O 1
ATOM 655 N N . ARG A 1 90 ? 21.558 12.871 -41.730 1.00 37.25 90 ARG A N 1
ATOM 656 C CA . ARG A 1 90 ? 22.848 13.323 -41.153 1.00 37.25 90 ARG A CA 1
ATOM 657 C C . ARG A 1 90 ? 23.407 12.771 -39.825 1.00 37.25 90 ARG A C 1
ATOM 659 O O . ARG A 1 90 ? 22.879 12.986 -38.744 1.00 37.25 90 ARG A O 1
ATOM 666 N N . ALA A 1 91 ? 24.643 12.282 -39.969 1.00 41.44 91 ALA A N 1
ATOM 667 C CA . ALA A 1 91 ? 25.692 12.092 -38.966 1.00 41.44 91 ALA A CA 1
ATOM 668 C C . ALA A 1 91 ? 26.169 13.389 -38.273 1.00 41.44 91 ALA A C 1
ATOM 670 O O . ALA A 1 91 ? 26.022 14.487 -38.822 1.00 41.44 91 ALA A O 1
ATOM 671 N N . PRO A 1 92 ? 26.892 13.233 -37.149 1.00 44.75 92 PRO A N 1
ATOM 672 C CA . PRO A 1 92 ? 28.218 13.836 -37.046 1.00 44.75 92 PRO A CA 1
ATOM 673 C C . PRO A 1 92 ? 29.305 12.816 -36.662 1.00 44.75 92 PRO A C 1
ATOM 675 O O . PRO A 1 92 ? 29.064 11.833 -35.966 1.00 44.75 92 PRO A O 1
ATOM 678 N N . GLU A 1 93 ? 30.512 13.085 -37.148 1.00 50.66 93 GLU A N 1
ATOM 679 C CA . GLU A 1 93 ? 31.735 12.303 -36.969 1.00 50.66 93 GLU A CA 1
ATOM 680 C C . GLU A 1 93 ? 32.130 12.153 -35.487 1.00 50.66 93 GLU A C 1
ATOM 682 O O . GLU A 1 93 ? 32.247 13.143 -34.762 1.00 50.66 93 GLU A O 1
ATOM 687 N N . GLN A 1 94 ? 32.391 10.919 -35.042 1.00 46.88 94 GLN A N 1
ATOM 688 C CA . GLN A 1 94 ? 33.090 10.629 -33.788 1.00 46.88 94 GLN A CA 1
ATOM 689 C C . GLN A 1 94 ? 34.417 9.944 -34.118 1.00 46.88 94 GLN A C 1
ATOM 691 O O . GLN A 1 94 ? 34.447 8.882 -34.737 1.00 46.88 94 GLN A O 1
ATOM 696 N N . GLY A 1 95 ? 35.521 10.583 -33.727 1.00 50.28 95 GLY A N 1
ATOM 697 C CA . GLY A 1 95 ? 36.864 10.025 -33.851 1.00 50.28 95 GLY A CA 1
ATOM 698 C C . GLY A 1 95 ? 36.987 8.709 -33.082 1.00 50.28 95 GLY A C 1
ATOM 699 O O . GLY A 1 95 ? 36.511 8.596 -31.953 1.00 50.28 95 GLY A O 1
ATOM 700 N N . ALA A 1 96 ? 37.618 7.718 -33.710 1.00 53.22 96 ALA A N 1
ATOM 701 C CA . ALA A 1 96 ? 37.799 6.379 -33.166 1.00 53.22 96 ALA A CA 1
ATOM 702 C C . ALA A 1 96 ? 38.578 6.416 -31.838 1.00 53.22 96 ALA A C 1
ATOM 704 O O . ALA A 1 96 ? 39.790 6.633 -31.818 1.00 53.22 96 ALA A O 1
ATOM 705 N N . LEU A 1 97 ? 37.877 6.202 -30.721 1.00 60.59 97 LEU A N 1
ATOM 706 C CA . LEU A 1 97 ? 38.496 5.905 -29.430 1.00 60.59 97 LEU A CA 1
ATOM 707 C C . LEU A 1 97 ? 39.239 4.569 -29.536 1.00 60.59 97 LEU A C 1
ATOM 709 O O . LEU A 1 97 ? 38.743 3.620 -30.146 1.00 60.59 97 LEU A O 1
ATOM 713 N N . SER A 1 98 ? 40.439 4.487 -28.959 1.00 75.44 98 SER A N 1
ATOM 714 C CA . SER A 1 98 ? 41.226 3.258 -29.021 1.00 75.44 98 SER A CA 1
ATOM 715 C C . SER A 1 98 ? 40.538 2.139 -28.228 1.00 75.44 98 SER A C 1
ATOM 717 O O . SER A 1 98 ? 39.907 2.389 -27.199 1.00 75.44 98 SER A O 1
ATOM 719 N N . LEU A 1 99 ? 40.686 0.884 -28.667 1.00 72.25 99 LEU A N 1
ATOM 720 C CA . LEU A 1 99 ? 40.137 -0.282 -27.954 1.00 72.25 99 LEU A CA 1
ATOM 721 C C . LEU A 1 99 ? 40.586 -0.339 -26.481 1.00 72.25 99 LEU A C 1
ATOM 723 O O . LEU A 1 99 ? 39.835 -0.798 -25.625 1.00 72.25 99 LEU A O 1
ATOM 727 N N . ALA A 1 100 ? 41.781 0.175 -26.176 1.00 77.00 100 ALA A N 1
ATOM 728 C CA . ALA A 1 100 ? 42.302 0.257 -24.815 1.00 77.00 100 ALA A CA 1
ATOM 729 C C . ALA A 1 100 ? 41.543 1.276 -23.944 1.00 77.00 100 ALA A C 1
ATOM 731 O O . ALA A 1 100 ? 41.362 1.044 -22.749 1.00 77.00 100 ALA A O 1
ATOM 732 N N . ASP A 1 101 ? 41.081 2.385 -24.525 1.00 76.69 101 ASP A N 1
ATOM 733 C CA . ASP A 1 101 ? 40.296 3.395 -23.806 1.00 76.69 101 ASP A CA 1
ATOM 734 C C . ASP A 1 101 ? 38.865 2.909 -23.559 1.00 76.69 101 ASP A C 1
ATOM 736 O O . ASP A 1 101 ? 38.317 3.116 -22.476 1.00 76.69 101 ASP A O 1
ATOM 740 N N . VAL A 1 102 ? 38.294 2.174 -24.521 1.00 75.62 102 VAL A N 1
ATOM 741 C CA . VAL A 1 102 ? 36.996 1.501 -24.359 1.00 75.62 102 VAL A CA 1
ATOM 742 C C . VAL A 1 102 ? 37.068 0.450 -23.250 1.00 75.62 102 VAL A C 1
ATOM 744 O O . VAL A 1 102 ? 36.190 0.404 -22.392 1.00 75.62 102 VAL A O 1
ATOM 747 N N . GLN A 1 103 ? 38.132 -0.356 -23.210 1.00 81.06 103 GLN A N 1
ATOM 748 C CA . GLN A 1 103 ? 38.299 -1.379 -22.178 1.00 81.06 103 GLN A CA 1
ATOM 749 C C . GLN A 1 103 ? 38.421 -0.776 -20.770 1.00 81.06 103 GLN A C 1
ATOM 751 O O . GLN A 1 103 ? 37.739 -1.226 -19.852 1.00 81.06 103 GLN A O 1
ATOM 756 N N . LYS A 1 104 ? 39.212 0.292 -20.603 1.00 84.00 104 LYS A N 1
ATOM 757 C CA . LYS A 1 104 ? 39.329 1.001 -19.316 1.00 84.00 104 LYS A CA 1
ATOM 758 C C . LYS A 1 104 ? 38.008 1.606 -18.856 1.00 84.00 104 LYS A C 1
ATOM 760 O O . LYS A 1 104 ? 37.709 1.585 -17.666 1.00 84.00 104 LYS A O 1
ATOM 765 N N . PHE A 1 105 ? 37.223 2.150 -19.784 1.00 84.06 105 PHE A N 1
ATOM 766 C CA . PHE A 1 105 ? 35.903 2.684 -19.471 1.00 84.06 105 PHE A CA 1
ATOM 767 C C . PHE A 1 105 ? 34.958 1.583 -18.977 1.00 84.06 105 PHE A C 1
ATOM 769 O O . PHE A 1 105 ? 34.284 1.765 -17.968 1.00 84.06 105 PHE A O 1
ATOM 776 N N . VAL A 1 106 ? 34.955 0.422 -19.639 1.00 85.44 106 VAL A N 1
ATOM 777 C CA . VAL A 1 106 ? 34.144 -0.730 -19.220 1.00 85.44 106 VAL A CA 1
ATOM 778 C C . VAL A 1 106 ? 34.563 -1.225 -17.834 1.00 85.44 106 VAL A C 1
ATOM 780 O O . VAL A 1 106 ? 33.702 -1.435 -16.987 1.00 85.44 106 VAL A O 1
ATOM 783 N N . GLU A 1 107 ? 35.863 -1.362 -17.563 1.00 87.69 107 GLU A N 1
ATOM 784 C CA . GLU A 1 107 ? 36.369 -1.781 -16.245 1.00 87.69 107 GLU A CA 1
ATOM 785 C C . GLU A 1 107 ? 36.012 -0.776 -15.135 1.00 87.69 107 GLU A C 1
ATOM 787 O O . GLU A 1 107 ? 35.605 -1.172 -14.037 1.00 87.69 107 GLU A O 1
ATOM 792 N N . ALA A 1 108 ? 36.098 0.526 -15.425 1.00 87.00 108 ALA A N 1
ATOM 793 C CA . ALA A 1 108 ? 35.694 1.578 -14.497 1.00 87.00 108 ALA A CA 1
ATOM 794 C C . ALA A 1 108 ? 34.181 1.557 -14.224 1.00 87.00 108 ALA A C 1
ATOM 796 O O . ALA A 1 108 ? 33.761 1.683 -13.073 1.00 87.00 108 ALA A O 1
ATOM 797 N N . GLU A 1 109 ? 33.359 1.354 -15.255 1.00 86.69 109 GLU A N 1
ATOM 798 C CA . GLU A 1 109 ? 31.904 1.316 -15.100 1.00 86.69 109 GLU A CA 1
ATOM 799 C C . GLU A 1 109 ? 31.449 0.041 -14.375 1.00 86.69 109 GLU A C 1
ATOM 801 O O . GLU A 1 109 ? 30.557 0.105 -13.532 1.00 86.69 109 GLU A O 1
ATOM 806 N N . VAL A 1 110 ? 32.105 -1.102 -14.610 1.00 87.38 110 VAL A N 1
ATOM 807 C CA . VAL A 1 110 ? 31.871 -2.336 -13.839 1.00 87.38 110 VAL A CA 1
ATOM 808 C C . VAL A 1 110 ? 32.212 -2.122 -12.366 1.00 87.38 110 VAL A C 1
ATOM 810 O O . VAL A 1 110 ? 31.387 -2.434 -11.510 1.00 87.38 110 VAL A O 1
ATOM 813 N N . SER A 1 111 ? 33.367 -1.521 -12.067 1.00 90.12 111 SER A N 1
ATOM 814 C CA . SER A 1 111 ? 33.779 -1.232 -10.685 1.00 90.12 111 SER A CA 1
ATOM 815 C C . SER A 1 111 ? 32.772 -0.315 -9.982 1.00 90.12 111 SER A C 1
ATOM 817 O O . SER A 1 111 ? 32.324 -0.592 -8.871 1.00 90.12 111 SER A O 1
ATOM 819 N N . ARG A 1 112 ? 32.324 0.739 -10.672 1.00 91.06 112 ARG A N 1
ATOM 820 C CA . 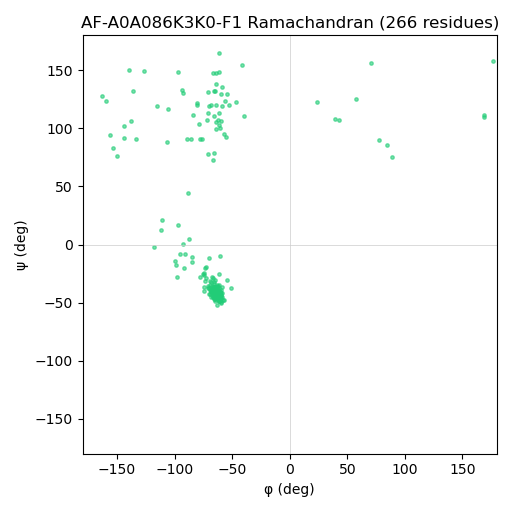ARG A 1 112 ? 31.296 1.657 -10.169 1.00 91.06 112 ARG A CA 1
ATOM 821 C C . ARG A 1 112 ? 29.955 0.957 -9.926 1.00 91.06 112 ARG A C 1
ATOM 823 O O . ARG A 1 112 ? 29.272 1.253 -8.946 1.00 91.06 112 ARG A O 1
ATOM 830 N N . LEU A 1 113 ? 29.546 0.049 -10.813 1.00 87.25 113 LEU A N 1
ATOM 831 C CA . LEU A 1 113 ? 28.315 -0.726 -10.641 1.00 87.25 113 LEU A CA 1
ATOM 832 C C . LEU A 1 113 ? 28.415 -1.701 -9.463 1.00 87.25 113 LEU A C 1
ATOM 834 O O . LEU A 1 113 ? 27.426 -1.901 -8.755 1.00 87.25 113 LEU A O 1
ATOM 838 N N . GLU A 1 114 ? 29.587 -2.286 -9.223 1.00 91.12 114 GLU A N 1
ATOM 839 C CA . GLU A 1 114 ? 29.834 -3.143 -8.063 1.00 91.12 114 GLU A CA 1
ATOM 840 C C . GLU A 1 114 ? 29.765 -2.361 -6.749 1.00 91.12 114 GLU A C 1
ATOM 842 O O . GLU A 1 114 ? 29.072 -2.801 -5.829 1.00 91.12 114 GLU A O 1
ATOM 847 N N . GLU A 1 115 ? 30.367 -1.172 -6.683 1.00 92.94 115 GLU A N 1
ATOM 848 C CA . GLU A 1 115 ? 30.257 -0.275 -5.525 1.00 92.94 115 GLU A CA 1
ATOM 849 C C . GLU A 1 115 ? 28.795 0.093 -5.237 1.00 92.94 115 GLU A C 1
ATOM 851 O O . GLU A 1 115 ? 28.310 -0.069 -4.114 1.00 92.94 115 GLU A O 1
ATOM 856 N N . LEU A 1 116 ? 28.044 0.494 -6.268 1.00 92.25 116 LEU A N 1
ATOM 857 C CA . LEU A 1 116 ? 26.630 0.858 -6.136 1.00 92.25 116 LEU A CA 1
ATOM 858 C C . LEU A 1 116 ? 25.784 -0.343 -5.677 1.00 92.25 116 LEU A C 1
ATOM 860 O O . LEU A 1 116 ? 24.878 -0.204 -4.847 1.00 92.25 116 LEU A O 1
ATOM 864 N N . LYS A 1 117 ? 26.113 -1.552 -6.152 1.00 94.56 117 LYS A N 1
ATOM 865 C CA . LYS A 1 117 ? 25.497 -2.800 -5.684 1.00 94.56 117 LYS A CA 1
ATOM 866 C C . LYS A 1 117 ? 25.765 -3.012 -4.194 1.00 94.56 117 LYS A C 1
ATOM 868 O O . LYS A 1 117 ? 24.834 -3.317 -3.448 1.00 94.56 117 LYS A O 1
ATOM 873 N N . GLU A 1 118 ? 27.010 -2.880 -3.747 1.00 95.75 118 GLU A N 1
ATOM 874 C CA . GLU A 1 118 ? 27.385 -3.072 -2.342 1.00 95.75 118 GLU A CA 1
ATOM 875 C C . GLU A 1 118 ? 26.742 -2.043 -1.410 1.00 95.75 118 GLU A C 1
ATOM 877 O O . GLU A 1 118 ? 26.257 -2.406 -0.333 1.00 95.75 118 GLU A O 1
ATOM 882 N N . GLU A 1 119 ? 26.674 -0.781 -1.832 1.00 95.31 119 GLU A N 1
ATOM 883 C CA . GLU A 1 119 ? 25.962 0.277 -1.115 1.00 95.31 119 GLU A CA 1
ATOM 884 C C . GLU A 1 119 ? 24.464 -0.016 -1.015 1.00 95.31 119 GLU A C 1
ATOM 886 O O . GLU A 1 119 ? 23.880 0.089 0.070 1.00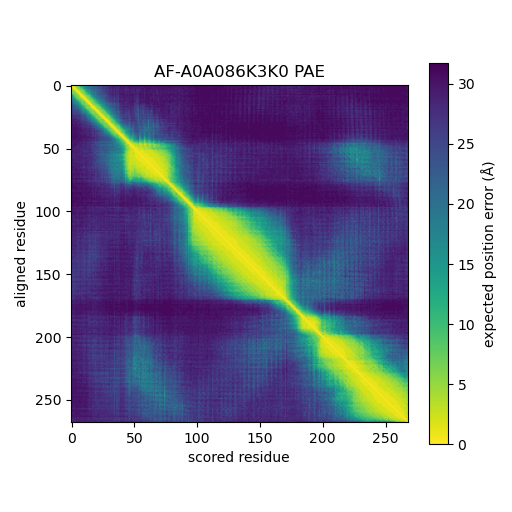 95.31 119 GLU A O 1
ATOM 891 N N . GLY A 1 120 ? 23.848 -0.458 -2.115 1.00 95.81 120 GLY A N 1
ATOM 892 C CA . GLY A 1 120 ? 22.459 -0.906 -2.137 1.00 95.81 120 GLY A CA 1
ATOM 893 C C . GLY A 1 120 ? 22.212 -2.039 -1.141 1.00 95.81 120 GLY A C 1
ATOM 894 O O . GLY A 1 120 ? 21.294 -1.959 -0.321 1.00 95.81 120 GLY A O 1
ATOM 895 N N . TRP A 1 121 ? 23.075 -3.058 -1.131 1.00 96.25 121 TRP A N 1
ATOM 896 C CA . TRP A 1 121 ? 22.989 -4.165 -0.174 1.00 96.25 121 TRP A CA 1
ATOM 897 C C . TRP A 1 121 ? 23.196 -3.728 1.274 1.00 96.25 121 TRP A C 1
ATOM 899 O O . TRP A 1 121 ? 22.515 -4.238 2.167 1.00 96.25 121 TRP A O 1
ATOM 909 N N . ARG A 1 122 ? 24.105 -2.783 1.533 1.00 97.06 122 ARG A N 1
ATOM 910 C CA . ARG A 1 122 ? 24.298 -2.203 2.869 1.00 97.06 122 ARG A CA 1
ATOM 911 C C . ARG A 1 122 ? 23.027 -1.498 3.335 1.00 97.06 122 ARG A C 1
ATOM 913 O O . ARG A 1 122 ? 22.515 -1.826 4.398 1.00 97.06 122 ARG A O 1
ATOM 920 N N . LYS A 1 123 ? 22.443 -0.647 2.489 1.00 97.50 123 LYS A N 1
ATOM 921 C CA . LYS A 1 123 ? 21.196 0.064 2.791 1.00 97.50 123 LYS A CA 1
ATOM 922 C C . LYS A 1 123 ? 20.026 -0.888 3.045 1.00 97.50 123 LYS A C 1
ATOM 924 O O . LYS A 1 123 ? 19.243 -0.655 3.961 1.00 97.50 123 LYS A O 1
ATOM 929 N N . ILE A 1 124 ? 19.911 -1.968 2.268 1.00 94.38 124 ILE A N 1
ATOM 930 C CA . ILE A 1 124 ? 18.883 -2.997 2.483 1.00 94.38 124 ILE A CA 1
ATOM 931 C C . ILE A 1 124 ? 19.060 -3.662 3.851 1.00 94.38 124 ILE A C 1
ATOM 933 O O . ILE A 1 124 ? 18.075 -3.816 4.575 1.00 94.38 124 ILE A O 1
ATOM 937 N N . ARG A 1 125 ? 20.291 -4.028 4.233 1.00 96.69 125 ARG A N 1
ATOM 938 C CA . ARG A 1 125 ? 20.570 -4.615 5.555 1.00 96.69 125 ARG A CA 1
ATOM 939 C C . ARG A 1 125 ? 20.206 -3.655 6.684 1.00 96.69 125 ARG A C 1
ATOM 941 O O . ARG A 1 125 ? 19.443 -4.046 7.562 1.00 96.69 125 ARG A O 1
ATOM 948 N N . ASP A 1 126 ? 20.639 -2.401 6.598 1.00 97.25 126 ASP A N 1
ATOM 949 C CA . ASP A 1 126 ? 20.357 -1.384 7.617 1.00 97.25 126 ASP A CA 1
ATOM 950 C C . ASP A 1 126 ? 18.849 -1.137 7.780 1.00 97.25 126 ASP A C 1
ATOM 952 O O . ASP A 1 126 ? 18.338 -1.021 8.893 1.00 97.25 126 ASP A O 1
ATOM 956 N N . LEU A 1 127 ? 18.105 -1.065 6.670 1.00 96.62 127 LEU A N 1
ATOM 957 C CA . LEU A 1 127 ? 16.647 -0.913 6.704 1.00 96.62 127 LEU A CA 1
ATOM 958 C C . LEU A 1 127 ? 15.958 -2.150 7.280 1.00 96.62 127 LEU A C 1
ATOM 960 O O . LEU A 1 127 ? 14.973 -2.019 8.001 1.00 96.62 127 LEU A O 1
ATOM 964 N N . THR A 1 128 ? 16.477 -3.341 6.989 1.00 95.88 128 THR A N 1
ATOM 965 C CA . THR A 1 128 ? 15.943 -4.595 7.530 1.00 95.88 128 THR A CA 1
ATOM 966 C C . THR A 1 128 ? 16.140 -4.665 9.043 1.00 95.88 128 THR A C 1
ATOM 968 O O . THR A 1 128 ? 15.213 -5.038 9.760 1.00 95.88 128 THR A O 1
ATOM 971 N N . GLU A 1 129 ? 17.308 -4.255 9.542 1.00 96.25 129 GLU A N 1
ATOM 972 C CA . GLU A 1 129 ? 17.601 -4.196 10.976 1.00 96.25 129 GLU A CA 1
ATOM 973 C C . GLU A 1 129 ? 16.729 -3.157 11.695 1.00 96.25 129 GLU A C 1
ATOM 975 O O . GLU A 1 129 ? 16.112 -3.470 12.714 1.00 96.25 129 GLU A O 1
ATOM 980 N N . LYS A 1 130 ? 16.578 -1.953 11.123 1.00 96.94 130 LYS A N 1
ATOM 981 C CA . LYS A 1 130 ? 15.661 -0.925 11.650 1.00 96.94 130 LYS A CA 1
ATOM 982 C C . LYS A 1 130 ? 14.213 -1.402 11.692 1.00 96.94 130 LYS A C 1
ATOM 984 O O . LYS A 1 130 ? 13.508 -1.180 12.668 1.00 96.94 130 LYS A O 1
ATOM 989 N N . LEU A 1 131 ? 13.761 -2.092 10.650 1.00 95.44 131 LEU A N 1
ATOM 990 C CA . LEU A 1 131 ? 12.401 -2.613 10.598 1.00 95.44 131 LEU A CA 1
ATOM 991 C C . LEU A 1 131 ? 12.187 -3.739 11.622 1.00 95.44 131 LEU A C 1
ATOM 993 O O . LEU A 1 131 ? 11.094 -3.873 12.175 1.00 95.44 131 LEU A O 1
ATOM 997 N N . ALA A 1 132 ? 13.219 -4.536 11.912 1.00 95.56 132 ALA A N 1
ATOM 998 C CA . ALA A 1 132 ? 13.175 -5.528 12.981 1.00 95.56 132 ALA A CA 1
ATOM 999 C C . ALA A 1 132 ? 13.075 -4.870 14.368 1.00 95.56 132 ALA A C 1
ATOM 1001 O O . ALA A 1 132 ? 12.217 -5.270 15.159 1.00 95.56 132 ALA A O 1
ATOM 1002 N N . SER A 1 133 ? 13.875 -3.835 14.645 1.00 95.44 133 SER A N 1
ATOM 1003 C CA . SER A 1 133 ? 13.825 -3.122 15.928 1.00 95.44 133 SER A CA 1
ATOM 1004 C C . SER A 1 133 ? 12.505 -2.371 16.125 1.00 95.44 133 SER A C 1
ATOM 1006 O O . SER A 1 133 ? 11.897 -2.470 17.190 1.00 95.44 133 SER A O 1
ATOM 1008 N N . GLU A 1 134 ? 11.978 -1.717 15.087 1.00 95.06 134 GLU A N 1
ATOM 1009 C CA . GLU A 1 134 ? 10.659 -1.074 15.133 1.00 95.06 134 GLU A CA 1
ATOM 1010 C C . GLU A 1 134 ? 9.533 -2.076 15.411 1.00 95.06 134 GLU A C 1
ATOM 1012 O O . GLU A 1 134 ? 8.628 -1.789 16.199 1.00 95.06 134 GLU A O 1
ATOM 1017 N N . ARG A 1 135 ? 9.585 -3.273 14.809 1.00 95.00 135 ARG A N 1
ATOM 1018 C CA . ARG A 1 135 ? 8.620 -4.348 15.089 1.00 95.00 135 ARG A CA 1
ATOM 1019 C C . ARG A 1 135 ? 8.699 -4.821 16.534 1.00 95.00 135 ARG A C 1
ATOM 1021 O O . ARG A 1 135 ? 7.657 -5.037 17.153 1.00 95.00 135 ARG A O 1
ATOM 1028 N N . GLU A 1 136 ? 9.903 -4.963 17.076 1.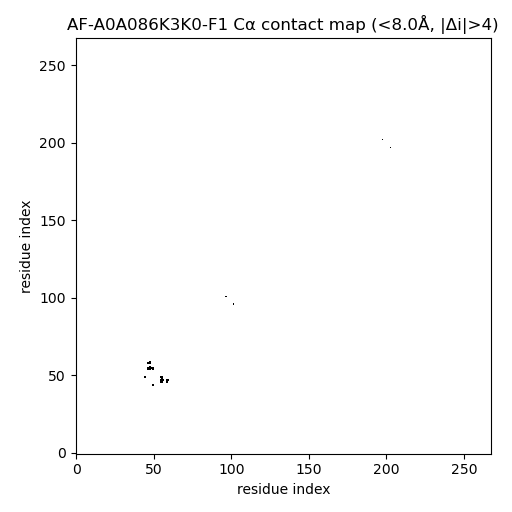00 95.31 136 GLU A N 1
ATOM 1029 C CA . GLU A 1 136 ? 10.095 -5.348 18.472 1.00 95.31 136 GLU A CA 1
ATOM 1030 C C . GLU A 1 136 ? 9.552 -4.273 19.425 1.00 95.31 136 GLU A C 1
ATOM 1032 O O . GLU A 1 136 ? 8.816 -4.582 20.366 1.00 95.31 136 GLU A O 1
ATOM 1037 N N . GLU A 1 137 ? 9.838 -2.996 19.169 1.00 95.06 137 GLU A N 1
ATOM 1038 C CA . GLU A 1 137 ? 9.287 -1.915 19.983 1.00 95.06 137 GLU A CA 1
ATOM 1039 C C . GLU A 1 137 ? 7.765 -1.795 19.851 1.00 95.06 137 GLU A C 1
ATOM 1041 O O . GLU A 1 137 ? 7.072 -1.553 20.842 1.00 95.06 137 GLU A O 1
ATOM 1046 N N . ALA A 1 138 ? 7.217 -1.967 18.647 1.00 93.12 138 ALA A N 1
ATOM 1047 C CA . ALA A 1 138 ? 5.776 -1.984 18.429 1.00 93.12 138 ALA A CA 1
ATOM 1048 C C . ALA A 1 138 ? 5.114 -3.126 19.213 1.00 93.12 138 ALA A C 1
ATOM 1050 O O . ALA A 1 138 ? 4.098 -2.901 19.873 1.00 93.12 138 ALA A O 1
ATOM 1051 N N . ALA A 1 139 ? 5.723 -4.316 19.225 1.00 94.50 139 ALA A N 1
ATOM 1052 C CA . ALA A 1 139 ? 5.262 -5.441 20.032 1.00 94.50 139 ALA A CA 1
ATOM 1053 C C . ALA A 1 139 ? 5.312 -5.122 21.536 1.00 94.50 139 ALA A C 1
ATOM 1055 O O . ALA A 1 139 ? 4.343 -5.384 22.249 1.00 94.50 139 ALA A O 1
ATOM 1056 N N . LYS A 1 140 ? 6.382 -4.474 22.023 1.00 94.94 140 LYS A N 1
ATOM 1057 C CA . LYS A 1 140 ? 6.481 -4.015 23.422 1.00 94.94 140 LYS A CA 1
ATOM 1058 C C . LYS A 1 140 ? 5.383 -3.006 23.774 1.00 94.94 140 LYS A C 1
ATOM 1060 O O . LYS A 1 140 ? 4.735 -3.148 24.811 1.00 94.94 140 LYS A O 1
ATOM 1065 N N . ARG A 1 141 ? 5.107 -2.027 22.904 1.00 94.69 141 ARG A N 1
ATOM 1066 C CA . ARG A 1 141 ? 4.014 -1.049 23.092 1.00 94.69 141 ARG A CA 1
ATOM 1067 C C . ARG A 1 141 ? 2.638 -1.724 23.091 1.00 94.69 141 ARG A C 1
ATOM 1069 O O . ARG A 1 141 ? 1.788 -1.402 23.923 1.00 94.69 141 ARG A O 1
ATOM 1076 N N . GLN A 1 142 ? 2.413 -2.692 22.205 1.00 92.19 142 GLN A N 1
ATOM 1077 C CA . GLN A 1 142 ? 1.177 -3.479 22.185 1.00 92.19 142 GLN A CA 1
ATOM 1078 C C . GLN A 1 142 ? 1.011 -4.320 23.457 1.00 92.19 142 GLN A C 1
ATOM 1080 O O . GLN A 1 142 ? -0.065 -4.324 24.050 1.00 92.19 142 GLN A O 1
ATOM 1085 N N . ALA A 1 143 ? 2.072 -4.971 23.933 1.00 94.25 143 ALA A N 1
ATOM 1086 C CA . ALA A 1 143 ? 2.038 -5.725 25.183 1.00 94.25 143 ALA A CA 1
ATOM 1087 C C . ALA A 1 143 ? 1.746 -4.816 26.390 1.00 94.25 143 ALA A C 1
ATOM 1089 O O . ALA A 1 143 ? 0.905 -5.156 27.222 1.00 94.25 143 ALA A O 1
ATOM 1090 N N . ALA A 1 144 ? 2.368 -3.634 26.455 1.00 93.69 144 ALA A N 1
ATOM 1091 C CA . ALA A 1 144 ? 2.128 -2.657 27.516 1.00 93.69 144 ALA A CA 1
ATOM 1092 C C . ALA A 1 144 ? 0.680 -2.137 27.514 1.00 93.69 144 ALA A C 1
ATOM 1094 O O . ALA A 1 144 ? 0.030 -2.101 28.557 1.00 93.69 144 ALA A O 1
ATOM 1095 N N . THR A 1 145 ? 0.135 -1.795 26.342 1.00 91.75 145 THR A N 1
ATOM 1096 C CA . THR A 1 145 ? -1.269 -1.361 26.225 1.00 91.75 145 THR A CA 1
ATOM 1097 C C . THR A 1 145 ? -2.252 -2.484 26.564 1.00 91.75 145 THR A C 1
ATOM 1099 O O . THR A 1 145 ? -3.256 -2.238 27.231 1.00 91.75 145 THR A O 1
ATOM 1102 N N . ALA A 1 146 ? -1.959 -3.730 26.180 1.00 91.88 146 ALA A N 1
ATOM 1103 C CA . ALA A 1 146 ? -2.757 -4.889 26.572 1.00 91.88 146 ALA A CA 1
ATOM 1104 C C . ALA A 1 146 ? -2.705 -5.142 28.090 1.00 91.88 146 ALA A C 1
ATOM 1106 O O . ALA A 1 146 ? -3.737 -5.434 28.694 1.00 91.88 146 ALA A O 1
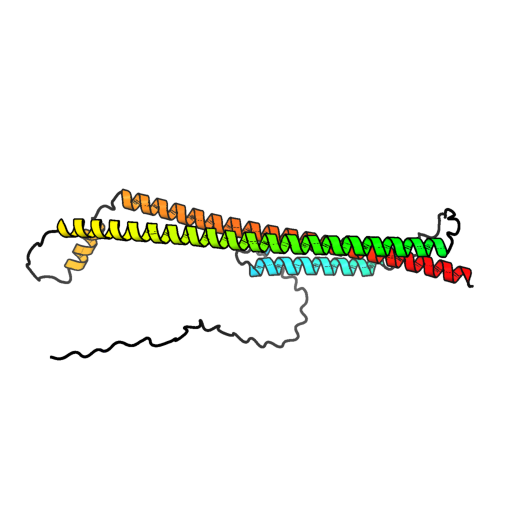ATOM 1107 N N . ALA A 1 147 ? -1.537 -4.991 28.720 1.00 93.56 147 ALA A N 1
ATOM 1108 C CA . ALA A 1 147 ? -1.382 -5.109 30.169 1.00 93.56 147 ALA A CA 1
ATOM 1109 C C . ALA A 1 147 ? -2.163 -4.016 30.918 1.00 93.56 147 ALA A C 1
ATOM 1111 O O . ALA A 1 147 ? -2.904 -4.332 31.848 1.00 93.56 147 ALA A O 1
ATOM 1112 N N . ALA A 1 148 ? -2.087 -2.762 30.461 1.00 92.12 148 ALA A N 1
ATOM 1113 C CA . ALA A 1 148 ? -2.860 -1.656 31.028 1.00 92.12 148 ALA A CA 1
ATOM 1114 C C . ALA A 1 148 ? -4.377 -1.896 30.919 1.00 92.12 148 ALA A C 1
ATOM 1116 O O . ALA A 1 148 ? -5.110 -1.692 31.886 1.00 92.12 148 ALA A O 1
ATOM 1117 N N . ARG A 1 149 ? -4.856 -2.414 29.777 1.00 91.31 149 ARG A N 1
ATOM 1118 C CA . ARG A 1 149 ? -6.267 -2.809 29.610 1.00 91.31 149 ARG A CA 1
ATOM 1119 C C . ARG A 1 149 ? -6.678 -3.916 30.578 1.00 91.31 149 ARG A C 1
ATOM 1121 O O . ARG A 1 149 ? -7.759 -3.834 31.147 1.00 91.31 149 ARG A O 1
ATOM 1128 N N . LYS A 1 150 ? -5.830 -4.930 30.797 1.00 93.62 150 LYS A N 1
ATOM 1129 C CA . LYS A 1 150 ? -6.106 -5.997 31.776 1.00 93.62 150 LYS A CA 1
ATOM 1130 C C . LYS A 1 150 ? -6.224 -5.448 33.196 1.00 93.62 150 LYS A C 1
ATOM 1132 O O . LYS A 1 150 ? -7.157 -5.821 33.896 1.00 93.62 150 LYS A O 1
ATOM 1137 N N . GLN A 1 151 ? -5.320 -4.558 33.600 1.00 92.44 151 GLN A N 1
ATOM 1138 C CA . GLN A 1 151 ? -5.374 -3.928 34.922 1.00 92.44 151 GLN A CA 1
ATOM 1139 C C . GLN A 1 151 ? -6.628 -3.062 35.083 1.00 92.44 151 GLN A C 1
ATOM 1141 O O . GLN A 1 151 ? -7.331 -3.193 36.078 1.00 92.44 151 GLN A O 1
ATOM 1146 N N . SER A 1 152 ? -6.962 -2.242 34.084 1.00 91.56 152 SER A N 1
ATOM 1147 C CA . SER A 1 152 ? -8.183 -1.427 34.104 1.00 91.56 152 SER A CA 1
ATOM 1148 C C . SER A 1 152 ? -9.451 -2.281 34.182 1.00 91.56 152 SER A C 1
ATOM 1150 O O . SER A 1 152 ? -10.348 -1.961 34.958 1.00 91.56 152 SER A O 1
ATOM 1152 N N . LEU A 1 153 ? -9.505 -3.397 33.444 1.00 91.44 153 LEU A N 1
ATOM 1153 C CA . LEU A 1 153 ? -10.615 -4.343 33.537 1.00 91.44 153 LEU A CA 1
ATOM 1154 C C . LEU A 1 153 ? -10.718 -4.952 34.932 1.00 91.44 153 LEU A C 1
ATOM 1156 O O . LEU A 1 153 ? -11.817 -4.987 35.458 1.00 91.44 153 LEU A O 1
ATOM 1160 N N . GLN A 1 154 ? -9.603 -5.379 35.537 1.00 91.88 154 GLN A N 1
ATOM 1161 C CA . GLN A 1 154 ? -9.592 -5.931 36.898 1.00 91.88 154 GLN A CA 1
ATOM 1162 C C . GLN A 1 154 ? -10.097 -4.932 37.944 1.00 91.88 154 GLN A C 1
ATOM 1164 O O . GLN A 1 154 ? -10.876 -5.308 38.815 1.00 91.88 154 GLN A O 1
ATOM 1169 N N . VAL A 1 155 ? -9.678 -3.667 37.851 1.00 92.00 155 VAL A N 1
ATOM 1170 C CA . VAL A 1 155 ? -10.170 -2.606 38.743 1.00 92.00 155 VAL A CA 1
ATOM 1171 C C . VAL A 1 155 ? -11.677 -2.421 38.557 1.00 92.00 155 VAL A C 1
ATOM 1173 O O . VAL A 1 155 ? -12.422 -2.460 39.532 1.00 92.00 155 VAL A O 1
ATOM 1176 N N . SER A 1 156 ? -12.143 -2.342 37.308 1.00 89.12 156 SER A N 1
ATOM 1177 C CA . SER A 1 156 ? -13.569 -2.204 36.999 1.00 89.12 156 SER A CA 1
ATOM 1178 C C . SER A 1 156 ? -14.407 -3.406 37.464 1.00 89.12 156 SER A C 1
ATOM 1180 O O . SER A 1 156 ? -15.516 -3.215 37.963 1.00 89.12 156 SER A O 1
ATOM 1182 N N . THR A 1 157 ? -13.908 -4.648 37.374 1.00 91.06 157 THR A N 1
ATOM 1183 C CA . THR A 1 157 ? -14.632 -5.813 37.915 1.00 91.06 157 THR A CA 1
ATOM 1184 C C . THR A 1 157 ? -14.759 -5.763 39.431 1.00 91.06 157 THR A C 1
ATOM 1186 O O . THR A 1 157 ? -15.800 -6.140 39.959 1.00 91.06 157 THR A O 1
ATOM 1189 N N . VAL A 1 158 ? -13.736 -5.288 40.146 1.00 90.75 158 VAL A N 1
ATOM 1190 C CA . VAL A 1 158 ? -13.811 -5.134 41.608 1.00 90.75 158 VAL A CA 1
ATOM 1191 C C . VAL A 1 158 ? -14.783 -4.012 41.987 1.00 90.75 158 VAL A C 1
ATOM 1193 O O . VAL A 1 158 ? -15.610 -4.186 42.882 1.00 90.75 158 VAL A O 1
ATOM 1196 N N . GLU A 1 159 ? -14.747 -2.882 41.283 1.00 89.19 159 GLU A N 1
ATOM 1197 C CA . GLU A 1 159 ? -15.678 -1.768 41.507 1.00 89.19 159 GLU A CA 1
ATOM 1198 C C . GLU A 1 159 ? -17.134 -2.171 41.233 1.00 89.19 159 GLU A C 1
ATOM 1200 O O . GLU A 1 159 ? -18.024 -1.885 42.029 1.00 89.19 159 GLU A O 1
ATOM 1205 N N . THR A 1 160 ? -17.392 -2.906 40.151 1.00 84.31 160 THR A N 1
ATOM 1206 C CA . THR A 1 160 ? -18.748 -3.385 39.835 1.00 84.31 160 THR A CA 1
ATOM 1207 C C . THR A 1 160 ? -19.231 -4.464 40.804 1.00 84.31 160 THR A C 1
ATOM 1209 O O . THR A 1 160 ? -20.397 -4.438 41.194 1.00 84.31 160 THR A O 1
ATOM 1212 N N . ALA A 1 161 ? -18.355 -5.370 41.253 1.00 84.25 161 ALA A N 1
ATOM 1213 C CA . ALA A 1 161 ? -18.696 -6.369 42.266 1.00 84.25 161 ALA A CA 1
ATOM 1214 C C . ALA A 1 161 ? -19.043 -5.719 43.614 1.00 84.25 161 ALA A C 1
ATOM 1216 O O . ALA A 1 161 ? -20.057 -6.063 44.215 1.00 84.25 161 ALA A O 1
ATOM 1217 N N . THR A 1 162 ? -18.262 -4.729 44.056 1.00 84.12 162 THR A N 1
ATOM 1218 C CA . THR A 1 162 ? -18.540 -3.997 45.305 1.00 84.12 162 THR A CA 1
ATOM 1219 C C . THR A 1 162 ? -19.822 -3.166 45.217 1.00 84.12 162 THR A C 1
ATOM 1221 O O . THR A 1 162 ? -20.600 -3.141 46.170 1.00 84.12 162 THR A O 1
ATOM 1224 N N . GLN A 1 163 ? -20.109 -2.547 44.066 1.00 81.56 163 GLN A N 1
ATOM 1225 C CA . GLN A 1 163 ? -21.392 -1.876 43.826 1.00 81.56 163 GLN A CA 1
ATOM 1226 C C . GLN A 1 163 ? -22.570 -2.861 43.834 1.00 81.56 163 GLN A C 1
ATOM 1228 O O . GLN A 1 163 ? -23.596 -2.572 44.449 1.00 81.56 163 GLN A O 1
ATOM 1233 N N . GLN A 1 164 ? -22.436 -4.034 43.203 1.00 83.44 164 GLN A N 1
ATOM 1234 C CA . GLN A 1 164 ? -23.465 -5.080 43.252 1.00 83.44 164 GLN A CA 1
ATOM 1235 C C . GLN A 1 164 ? -23.706 -5.584 44.676 1.00 83.44 164 GLN A C 1
ATOM 1237 O O . GLN A 1 164 ? -24.856 -5.757 45.072 1.00 83.44 164 GLN A O 1
ATOM 1242 N N . GLU A 1 165 ? -22.648 -5.798 45.453 1.00 82.25 165 GLU A N 1
ATOM 1243 C CA . GLU A 1 165 ? -22.747 -6.266 46.835 1.00 82.25 165 GLU A CA 1
ATOM 1244 C C . GLU A 1 165 ? -23.411 -5.210 47.737 1.00 82.25 165 GLU A C 1
ATOM 1246 O O . GLU A 1 165 ? -24.284 -5.543 48.538 1.00 82.25 165 GLU A O 1
ATOM 1251 N N . ALA A 1 166 ? -23.106 -3.923 47.532 1.00 80.25 166 ALA A N 1
ATOM 1252 C CA . ALA A 1 166 ? -23.783 -2.812 48.204 1.00 80.25 166 ALA A CA 1
ATOM 1253 C C . ALA A 1 166 ? -25.275 -2.712 47.827 1.00 80.25 166 ALA A C 1
ATOM 1255 O O . ALA A 1 166 ? -26.121 -2.491 48.698 1.00 80.25 166 ALA A O 1
ATOM 1256 N N . LEU A 1 167 ? -25.620 -2.920 46.551 1.00 79.00 167 LEU A N 1
ATOM 1257 C CA . LEU A 1 167 ? -27.013 -2.955 46.097 1.00 79.00 167 LEU A CA 1
ATOM 1258 C C . LEU A 1 167 ? -27.770 -4.148 46.694 1.00 79.00 167 LEU A C 1
ATOM 1260 O O . LEU A 1 167 ? -28.882 -3.972 47.190 1.00 79.00 167 LEU A O 1
ATOM 1264 N N . LEU A 1 168 ? -27.168 -5.339 46.720 1.00 78.06 168 LEU A N 1
ATOM 1265 C CA . LEU A 1 168 ? -27.760 -6.529 47.340 1.00 78.06 168 LEU A CA 1
ATOM 1266 C C . LEU A 1 168 ? -27.926 -6.372 48.858 1.00 78.06 168 LEU A C 1
ATOM 1268 O O . LEU A 1 168 ? -28.951 -6.780 49.398 1.00 78.06 168 LEU A O 1
ATOM 1272 N N . ALA A 1 169 ? -26.978 -5.726 49.540 1.00 75.38 169 ALA A N 1
ATOM 1273 C CA . ALA A 1 169 ? -27.098 -5.401 50.961 1.00 75.38 169 ALA A CA 1
ATOM 1274 C C . ALA A 1 169 ? -28.214 -4.375 51.247 1.00 75.38 169 ALA A C 1
ATOM 1276 O O . ALA A 1 169 ? -28.821 -4.413 52.318 1.00 75.38 169 ALA A O 1
ATOM 1277 N N . SER A 1 170 ? -28.522 -3.485 50.293 1.00 68.56 170 SER A N 1
ATOM 1278 C CA . SER A 1 170 ? -29.637 -2.528 50.398 1.00 68.56 170 SER A CA 1
ATOM 1279 C C . SER A 1 170 ? -31.017 -3.180 50.215 1.00 68.56 170 SER A C 1
ATOM 1281 O O . SER A 1 170 ? -32.014 -2.692 50.746 1.00 68.56 170 SER A O 1
ATOM 1283 N N . LEU A 1 171 ? -31.075 -4.321 49.520 1.00 64.06 171 LEU A N 1
ATOM 1284 C CA . LEU A 1 171 ? -32.290 -5.083 49.218 1.00 64.06 171 LEU A CA 1
ATOM 1285 C C . LEU A 1 171 ? -32.629 -6.107 50.319 1.00 64.06 171 LEU A C 1
ATOM 1287 O O . LEU A 1 171 ? -32.950 -7.250 50.014 1.00 64.06 171 LEU A O 1
ATOM 1291 N N . GLY A 1 172 ? -32.541 -5.712 51.595 1.00 50.91 172 GLY A N 1
ATOM 1292 C CA . GLY A 1 172 ? -32.650 -6.595 52.770 1.00 50.91 172 GLY A CA 1
ATOM 1293 C C . GLY A 1 172 ? -33.745 -7.689 52.712 1.00 50.91 172 GLY A C 1
ATOM 1294 O O . GLY A 1 172 ? -34.763 -7.531 52.034 1.00 50.91 172 GLY A O 1
ATOM 1295 N N . PRO A 1 173 ? -33.574 -8.811 53.447 1.00 52.22 173 PRO A N 1
ATOM 1296 C CA . PRO A 1 173 ? -34.388 -10.017 53.292 1.00 52.22 173 PRO A CA 1
ATOM 1297 C C . PRO A 1 173 ? -35.857 -9.757 53.646 1.00 52.22 173 PRO A C 1
ATOM 1299 O O . PRO A 1 173 ? -36.250 -9.773 54.812 1.00 52.22 173 PRO A O 1
ATOM 1302 N N . SER A 1 174 ? -36.685 -9.543 52.625 1.00 39.84 174 SER A N 1
ATOM 1303 C CA . SER A 1 174 ? -38.138 -9.516 52.772 1.00 39.84 174 SER A CA 1
ATOM 1304 C C . SER A 1 174 ? -38.669 -10.943 52.709 1.00 39.84 174 SER A C 1
ATOM 1306 O O . SER A 1 174 ? -38.586 -11.623 51.686 1.00 39.84 174 SER A O 1
ATOM 1308 N N . ALA A 1 175 ? -39.171 -11.410 53.849 1.00 42.34 175 ALA A N 1
ATOM 1309 C CA . ALA A 1 175 ? -39.759 -12.726 54.019 1.00 42.34 175 ALA A CA 1
ATOM 1310 C C . ALA A 1 175 ? -41.064 -12.888 53.213 1.00 42.34 175 ALA A C 1
ATOM 1312 O O . ALA A 1 175 ? -41.966 -12.060 53.283 1.00 42.34 175 ALA A O 1
ATOM 1313 N N . SER A 1 176 ? -41.127 -14.007 52.491 1.00 51.66 176 SER A N 1
ATOM 1314 C CA . SER A 1 176 ? -42.260 -14.911 52.249 1.00 51.66 176 SER A CA 1
ATOM 1315 C C . SER A 1 176 ? -43.697 -14.377 52.379 1.00 51.66 176 SER A C 1
ATOM 1317 O O . SER A 1 176 ? -44.155 -14.089 53.480 1.00 51.66 176 SER A O 1
ATOM 1319 N N . SER A 1 177 ? -44.498 -14.496 51.313 1.00 43.94 177 SER A N 1
ATOM 1320 C CA . SER A 1 177 ? -45.702 -15.360 51.307 1.00 43.94 177 SER A CA 1
ATOM 1321 C C . SER A 1 177 ? -46.517 -15.263 50.006 1.00 43.94 177 SER A C 1
ATOM 1323 O O . SER A 1 177 ? -46.476 -14.270 49.292 1.00 43.94 177 SER A O 1
ATOM 1325 N N . ALA A 1 178 ? -47.299 -16.324 49.774 1.00 41.03 178 ALA A N 1
ATOM 1326 C CA . ALA A 1 178 ? -48.436 -16.447 48.858 1.00 41.03 178 ALA A CA 1
ATOM 1327 C C . ALA A 1 178 ? -48.151 -16.786 47.382 1.00 41.03 178 ALA A C 1
ATOM 1329 O O . ALA A 1 178 ? -48.167 -15.968 46.468 1.00 41.03 178 ALA A O 1
ATOM 1330 N N . SER A 1 179 ? -48.050 -18.092 47.155 1.00 53.59 179 SER A N 1
ATOM 1331 C CA . SER A 1 179 ? -48.432 -18.771 45.923 1.00 53.59 179 SER A CA 1
ATOM 1332 C C . SER A 1 179 ? -49.941 -18.630 45.646 1.00 53.59 179 SER A C 1
ATOM 1334 O O . SER A 1 179 ? -50.738 -19.304 46.297 1.00 53.59 179 SER A O 1
ATOM 1336 N N . ALA A 1 180 ? -50.329 -17.812 44.660 1.00 49.59 180 ALA A N 1
ATOM 1337 C CA . ALA A 1 180 ? -51.571 -17.970 43.891 1.00 49.59 180 ALA A CA 1
ATOM 1338 C C . ALA A 1 180 ? -51.536 -17.140 42.583 1.00 49.59 180 ALA A C 1
ATOM 1340 O O . ALA A 1 180 ? -51.329 -15.932 42.609 1.00 49.59 180 ALA A O 1
ATOM 1341 N N . SER A 1 181 ? -51.822 -17.794 41.447 1.00 48.75 181 SER A N 1
ATOM 1342 C CA . SER A 1 181 ? -51.994 -17.257 40.073 1.00 48.75 181 SER A CA 1
ATOM 1343 C C . SER A 1 181 ? -50.738 -17.133 39.179 1.00 48.75 181 SER A C 1
ATOM 1345 O O . SER A 1 181 ? -50.247 -16.055 38.862 1.00 48.75 181 SER A O 1
ATOM 1347 N N . SER A 1 182 ? -50.253 -18.271 38.665 1.00 52.19 182 SER A N 1
ATOM 1348 C CA . SER A 1 182 ? -49.099 -18.360 37.747 1.00 52.19 182 SER A CA 1
ATOM 1349 C C . SER A 1 182 ? -49.335 -17.817 36.321 1.00 52.19 182 SER A C 1
ATOM 1351 O O . SER A 1 182 ? -48.375 -17.642 35.577 1.00 52.19 182 SER A O 1
ATOM 1353 N N . VAL A 1 183 ? -50.583 -17.534 35.920 1.00 54.38 183 VAL A N 1
ATOM 1354 C CA . VAL A 1 183 ? -50.917 -17.090 34.545 1.00 54.38 183 VAL A CA 1
ATOM 1355 C C . VAL A 1 183 ? -51.063 -15.563 34.442 1.00 54.38 183 VAL A C 1
ATOM 1357 O O . VAL A 1 183 ? -50.733 -14.983 33.413 1.00 54.38 183 VAL A O 1
ATOM 1360 N N . ASN A 1 184 ? -51.453 -14.891 35.532 1.00 59.31 184 ASN A N 1
ATOM 1361 C CA . ASN A 1 184 ? -51.564 -13.427 35.583 1.00 59.31 184 ASN A CA 1
ATOM 1362 C C . ASN A 1 184 ? -50.288 -12.738 36.076 1.00 59.31 184 ASN A C 1
ATOM 1364 O O . ASN A 1 184 ? -50.087 -11.563 35.783 1.00 59.31 184 ASN A O 1
ATOM 1368 N N . CYS A 1 185 ? -49.400 -13.443 36.780 1.00 56.09 185 CYS A N 1
ATOM 1369 C CA . CYS A 1 185 ? -48.144 -12.850 37.235 1.00 56.09 185 CYS A CA 1
ATOM 1370 C C . CYS A 1 185 ? -47.174 -12.564 36.085 1.00 56.09 185 CYS A C 1
ATOM 1372 O O . CYS A 1 185 ? -46.488 -11.560 36.156 1.00 56.09 185 CYS A O 1
ATOM 1374 N N . LEU A 1 186 ? -47.155 -13.339 34.993 1.00 68.50 186 LEU A N 1
ATOM 1375 C CA . LEU A 1 186 ? -46.344 -12.996 33.812 1.00 68.50 186 LEU A CA 1
ATOM 1376 C C . LEU A 1 186 ? -46.869 -11.752 33.083 1.00 68.50 186 LEU A C 1
ATOM 1378 O O . LEU A 1 186 ? -46.077 -10.923 32.640 1.00 68.50 186 LEU A O 1
ATOM 1382 N N . GLY A 1 187 ? -48.193 -11.604 32.986 1.00 74.19 187 GLY A N 1
ATOM 1383 C CA . GLY A 1 187 ? -48.827 -10.407 32.426 1.00 74.19 187 GLY A CA 1
ATOM 1384 C C . GLY A 1 187 ? -48.550 -9.169 33.279 1.00 74.19 187 GLY A C 1
ATOM 1385 O O . GLY A 1 187 ? -48.067 -8.167 32.761 1.00 74.19 187 GLY A O 1
ATOM 1386 N N . ALA A 1 188 ? -48.748 -9.282 34.593 1.00 73.62 188 ALA A N 1
ATOM 1387 C CA . ALA A 1 188 ? -48.463 -8.216 35.548 1.00 73.62 188 ALA A CA 1
ATOM 1388 C C . ALA A 1 188 ? -46.964 -7.879 35.627 1.00 73.62 188 ALA A C 1
ATOM 1390 O O . ALA A 1 188 ? -46.606 -6.712 35.723 1.00 73.62 188 ALA A O 1
ATOM 1391 N N . LEU A 1 189 ? -46.072 -8.871 35.527 1.00 66.25 189 LEU A N 1
ATOM 1392 C CA . LEU A 1 189 ? -44.622 -8.657 35.498 1.00 66.25 189 LEU A CA 1
ATOM 1393 C C . LEU A 1 189 ? -44.191 -7.970 34.197 1.00 66.25 189 LEU A C 1
ATOM 1395 O O . LEU A 1 189 ? -43.350 -7.080 34.231 1.00 66.25 189 LEU A O 1
ATOM 1399 N N . ARG A 1 190 ? -44.795 -8.327 33.056 1.00 78.19 190 ARG A N 1
ATOM 1400 C CA . ARG A 1 190 ? -44.569 -7.651 31.771 1.00 78.19 190 ARG A CA 1
ATOM 1401 C C . ARG A 1 190 ? -45.055 -6.203 31.801 1.00 78.19 190 ARG A C 1
ATOM 1403 O O . ARG A 1 190 ? -44.323 -5.326 31.360 1.00 78.19 190 ARG A O 1
ATOM 1410 N N . GLU A 1 191 ? -46.260 -5.944 32.301 1.00 76.31 191 GLU A N 1
ATOM 1411 C CA . GLU A 1 191 ? -46.783 -4.577 32.445 1.00 76.31 191 GLU A CA 1
ATOM 1412 C C . GLU A 1 191 ? -45.978 -3.763 33.460 1.00 76.31 191 GLU A C 1
ATOM 1414 O O . GLU A 1 191 ? -45.692 -2.595 33.210 1.00 76.31 191 GLU A O 1
ATOM 1419 N N . SER A 1 192 ? -45.524 -4.388 34.549 1.00 71.06 192 SER A N 1
ATOM 1420 C CA . SER A 1 192 ? -44.625 -3.766 35.520 1.00 71.06 192 SER A CA 1
ATOM 1421 C C . SER A 1 192 ? -43.271 -3.433 34.898 1.00 71.06 192 SER A C 1
ATOM 1423 O O . SER A 1 192 ? -42.796 -2.328 35.104 1.00 71.06 192 SER A O 1
ATOM 1425 N N . LEU A 1 193 ? -42.668 -4.331 34.111 1.00 70.56 193 LEU A N 1
ATOM 1426 C CA . LEU A 1 193 ? -41.399 -4.087 33.411 1.00 70.56 193 LEU A CA 1
ATOM 1427 C C . LEU A 1 193 ? -41.516 -2.984 32.353 1.00 70.56 193 LEU A C 1
ATOM 1429 O O . LEU A 1 193 ? -40.590 -2.201 32.189 1.00 70.56 193 LEU A O 1
ATOM 1433 N N . LEU A 1 194 ? -42.651 -2.909 31.654 1.00 70.12 194 LEU A N 1
ATOM 1434 C CA . LEU A 1 194 ? -42.945 -1.837 30.697 1.00 70.12 194 LEU A CA 1
ATOM 1435 C C . LEU A 1 194 ? -43.272 -0.498 31.378 1.00 70.12 194 LEU A C 1
ATOM 1437 O O . LEU A 1 194 ? -43.173 0.539 30.730 1.00 70.12 194 LEU A O 1
ATOM 1441 N N . SER A 1 195 ? -43.664 -0.522 32.657 1.00 68.19 195 SER A N 1
ATOM 1442 C CA . SER A 1 195 ? -43.953 0.670 33.469 1.00 68.19 195 SER A CA 1
ATOM 1443 C C . SER A 1 195 ? -42.735 1.193 34.235 1.00 68.19 195 SER A C 1
ATOM 1445 O O . SER A 1 195 ? -42.818 2.259 34.841 1.00 68.19 195 SER A O 1
ATOM 1447 N N . ILE A 1 196 ? -41.613 0.464 34.239 1.00 68.12 196 ILE A N 1
ATOM 1448 C CA . ILE A 1 196 ? -40.346 0.974 34.769 1.00 68.12 196 ILE A CA 1
ATOM 1449 C C . ILE A 1 196 ? -39.847 2.031 33.784 1.00 68.12 196 ILE A C 1
ATOM 1451 O O . ILE A 1 196 ? -39.504 1.713 32.645 1.00 68.12 196 ILE A O 1
ATOM 1455 N N . GLU A 1 197 ? -39.818 3.292 34.217 1.00 65.69 197 GLU A N 1
ATOM 1456 C CA . GLU A 1 197 ? -39.185 4.364 33.454 1.00 65.69 197 GLU A CA 1
ATOM 1457 C C . GLU A 1 197 ? -37.726 3.992 33.187 1.00 65.69 197 GLU A C 1
ATOM 1459 O O . GLU A 1 197 ? -36.963 3.701 34.111 1.00 65.69 197 GLU A O 1
ATOM 1464 N N . CYS A 1 198 ? -37.349 3.968 31.906 1.00 64.12 198 CYS A N 1
ATOM 1465 C CA . CYS A 1 198 ? -35.962 3.776 31.513 1.00 64.12 198 CYS A CA 1
ATOM 1466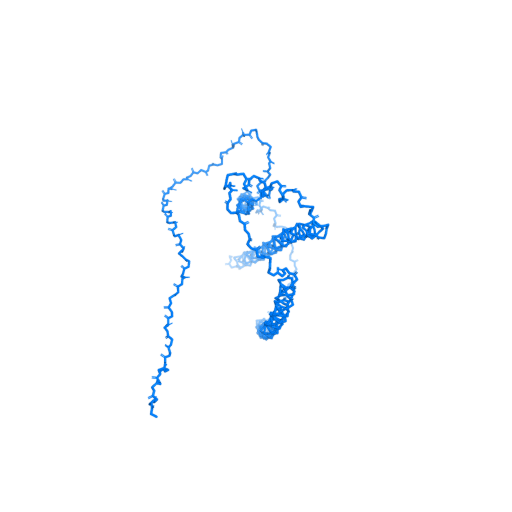 C C . CYS A 1 198 ? -35.145 4.905 32.158 1.00 64.12 198 CYS A C 1
ATOM 1468 O O . CYS A 1 198 ? -35.431 6.072 31.870 1.00 64.12 198 CYS A O 1
ATOM 1470 N N . PRO A 1 199 ? -34.168 4.596 33.030 1.00 77.12 199 PRO A N 1
ATOM 1471 C CA . PRO A 1 199 ? -33.340 5.621 33.642 1.00 77.12 199 PRO A CA 1
ATOM 1472 C C . PRO A 1 199 ? -32.714 6.466 32.534 1.00 77.12 199 PRO A C 1
ATOM 1474 O O . PRO A 1 199 ? -32.143 5.912 31.593 1.00 77.12 199 PRO A O 1
ATOM 1477 N N . LEU A 1 200 ? -32.834 7.791 32.632 1.00 74.00 200 LEU A N 1
ATOM 1478 C CA . LEU A 1 200 ? -32.368 8.729 31.604 1.00 74.00 200 LEU A CA 1
ATOM 1479 C C . LEU A 1 200 ? -30.906 8.453 31.201 1.00 74.00 200 LEU A C 1
ATOM 1481 O O . LEU A 1 200 ? -30.565 8.470 30.024 1.00 74.00 200 LEU A O 1
ATOM 1485 N N . GLU A 1 201 ? -30.083 8.088 32.184 1.00 73.56 201 GLU A N 1
ATOM 1486 C CA . GLU A 1 201 ? -28.672 7.720 32.040 1.00 73.56 201 GLU A CA 1
ATOM 1487 C C . GLU A 1 201 ? -28.459 6.475 31.163 1.00 73.56 201 GLU A C 1
ATOM 1489 O O . GLU A 1 201 ? -27.493 6.399 30.406 1.00 73.56 201 GLU A O 1
ATOM 1494 N N . LEU A 1 202 ? -29.366 5.494 31.228 1.00 80.56 202 LEU A N 1
ATOM 1495 C CA . LEU A 1 202 ? -29.300 4.290 30.402 1.00 80.56 202 LEU A CA 1
ATOM 1496 C C . LEU A 1 202 ? -29.708 4.602 28.958 1.00 80.56 202 LEU A C 1
ATOM 1498 O O . LEU A 1 202 ? -29.076 4.107 28.027 1.00 80.56 202 LEU A O 1
ATOM 1502 N N . ALA A 1 203 ? -30.735 5.436 28.766 1.00 80.12 203 ALA A N 1
ATOM 1503 C CA . ALA A 1 203 ? -31.153 5.888 27.441 1.00 80.12 203 ALA A CA 1
ATOM 1504 C C . ALA A 1 203 ? -30.046 6.702 26.751 1.00 80.12 203 ALA A C 1
ATOM 1506 O O . ALA A 1 203 ? -29.701 6.412 25.605 1.00 80.12 203 ALA A O 1
ATOM 1507 N N . GLU A 1 204 ? -29.427 7.638 27.476 1.00 82.44 204 GLU A N 1
ATOM 1508 C CA . GLU A 1 204 ? -28.281 8.412 26.994 1.00 82.44 204 GLU A CA 1
ATOM 1509 C C . GLU A 1 204 ? -27.105 7.490 26.651 1.00 82.44 204 GLU A C 1
ATOM 1511 O O . GLU A 1 204 ? -26.569 7.569 25.550 1.00 82.44 204 GLU A O 1
ATOM 1516 N N . ALA A 1 205 ? -26.767 6.528 27.520 1.00 86.00 205 ALA A N 1
ATOM 1517 C CA . ALA A 1 205 ? -25.704 5.559 27.255 1.00 86.00 205 ALA A CA 1
ATOM 1518 C C . ALA A 1 205 ? -25.965 4.683 26.014 1.00 86.00 205 ALA A C 1
ATOM 1520 O O . ALA A 1 205 ? -25.018 4.332 25.304 1.00 86.00 205 ALA A O 1
ATOM 1521 N N . PHE A 1 206 ? -27.224 4.330 25.729 1.00 86.25 206 PHE A N 1
ATOM 1522 C CA . PHE A 1 206 ? -27.593 3.592 24.518 1.00 86.25 206 PHE A CA 1
ATOM 1523 C C . PHE A 1 206 ? -27.423 4.434 23.254 1.00 86.25 206 PHE A C 1
ATOM 1525 O O . PHE A 1 206 ? -26.854 3.937 22.278 1.00 86.25 206 PHE A O 1
ATOM 1532 N N . GLU A 1 207 ? -27.866 5.692 23.267 1.00 89.56 207 GLU A N 1
ATOM 1533 C CA . GLU A 1 207 ? -27.651 6.607 22.142 1.00 89.56 207 GLU A CA 1
ATOM 1534 C C . GLU A 1 207 ? -26.152 6.833 21.904 1.00 89.56 207 GLU A C 1
ATOM 1536 O O . GLU A 1 207 ? -25.669 6.694 20.777 1.00 89.56 207 GLU A O 1
ATOM 1541 N N . ASP A 1 208 ? -25.384 7.041 22.972 1.00 91.56 208 ASP A N 1
ATOM 1542 C CA . ASP A 1 208 ? -23.931 7.199 22.926 1.00 91.56 208 ASP A CA 1
ATOM 1543 C C . ASP A 1 208 ? -23.229 5.961 22.349 1.00 91.56 208 ASP A C 1
ATOM 1545 O O . ASP A 1 208 ? -22.320 6.053 21.513 1.00 91.56 208 ASP A O 1
ATOM 1549 N N . ALA A 1 209 ? -23.660 4.770 22.774 1.00 88.12 209 ALA A N 1
ATOM 1550 C CA . ALA A 1 209 ? -23.156 3.502 22.263 1.00 88.12 209 ALA A CA 1
ATOM 1551 C C . ALA A 1 209 ? -23.518 3.309 20.785 1.00 88.12 209 ALA A C 1
ATOM 1553 O O . ALA A 1 209 ? -22.685 2.834 20.008 1.00 88.12 209 ALA A O 1
ATOM 1554 N N . GLN A 1 210 ? -24.717 3.715 20.365 1.00 91.81 210 GLN A N 1
ATOM 1555 C CA . GLN A 1 210 ? -25.152 3.644 18.974 1.00 91.81 210 GLN A CA 1
ATOM 1556 C C . GLN A 1 210 ? -24.335 4.590 18.085 1.00 91.81 210 GLN A C 1
ATOM 1558 O O . GLN A 1 210 ? -23.848 4.171 17.030 1.00 91.81 210 GLN A O 1
ATOM 1563 N N . VAL A 1 211 ? -24.101 5.827 18.532 1.00 92.31 211 VAL A N 1
ATOM 1564 C CA . VAL A 1 211 ? -23.247 6.805 17.842 1.00 92.31 211 VAL A CA 1
ATOM 1565 C C . VAL A 1 211 ? -21.810 6.289 17.736 1.00 92.31 211 VAL A C 1
ATOM 1567 O O . VAL A 1 211 ? -21.210 6.336 16.657 1.00 92.31 211 VAL A O 1
ATOM 1570 N N . LYS A 1 212 ? -21.257 5.714 18.812 1.00 92.75 212 LYS A N 1
ATOM 1571 C CA . LYS A 1 212 ? -19.921 5.090 18.794 1.00 92.75 212 LYS A CA 1
ATOM 1572 C C . LYS A 1 212 ? -19.852 3.918 17.815 1.00 92.75 212 LYS A C 1
ATOM 1574 O O . LYS A 1 212 ? -18.899 3.840 17.039 1.00 92.75 212 LYS A O 1
ATOM 1579 N N . CYS A 1 213 ? -20.863 3.049 17.782 1.00 86.88 213 CYS A N 1
ATOM 1580 C CA . CYS A 1 213 ? -20.933 1.942 16.824 1.00 86.88 213 CYS A CA 1
ATOM 1581 C C . CYS A 1 213 ? -20.942 2.437 15.370 1.00 86.88 213 CYS A C 1
ATOM 1583 O O . CYS A 1 213 ? -20.193 1.922 14.538 1.00 86.88 213 CYS A O 1
ATOM 1585 N N . GLN A 1 214 ? -21.734 3.468 15.064 1.00 89.62 214 GLN A N 1
ATOM 1586 C CA . GLN A 1 214 ? -21.777 4.075 13.728 1.00 89.62 214 GLN A CA 1
ATOM 1587 C C . GLN A 1 214 ? -20.444 4.737 13.356 1.00 89.62 214 GLN A C 1
ATOM 1589 O O . GLN A 1 214 ? -19.959 4.583 12.232 1.00 89.62 214 GLN A O 1
ATOM 1594 N N . SER A 1 215 ? -19.808 5.420 14.309 1.00 90.31 215 SER A N 1
ATOM 1595 C CA . SER A 1 215 ? -18.489 6.026 14.119 1.00 90.31 215 SER A CA 1
ATOM 1596 C C . SER A 1 215 ? -17.433 4.972 13.771 1.00 90.31 215 SER A C 1
ATOM 1598 O O . SER A 1 215 ? -16.737 5.116 12.764 1.00 90.31 215 SER A O 1
ATOM 1600 N N . ILE A 1 216 ? -17.381 3.860 14.515 1.00 85.06 216 ILE A N 1
ATOM 1601 C CA . ILE A 1 216 ? -16.460 2.742 14.256 1.00 85.06 216 ILE A CA 1
ATOM 1602 C C . ILE A 1 216 ? -16.723 2.111 12.883 1.00 85.06 216 ILE A C 1
ATOM 1604 O O . ILE A 1 216 ? -15.775 1.877 12.132 1.00 85.06 216 ILE A O 1
ATOM 1608 N N . ALA A 1 217 ? -17.990 1.880 12.524 1.00 81.94 217 ALA A N 1
ATOM 1609 C CA . ALA A 1 217 ? -18.357 1.333 11.218 1.00 81.94 217 ALA A CA 1
ATOM 1610 C C . ALA A 1 217 ? -17.893 2.247 10.069 1.00 81.94 217 ALA A C 1
ATOM 1612 O O . ALA A 1 217 ? -17.231 1.783 9.141 1.00 81.94 217 ALA A O 1
ATOM 1613 N N . SER A 1 218 ? -18.136 3.557 10.182 1.00 84.00 218 SER A N 1
ATOM 1614 C CA . SER A 1 218 ? -17.664 4.536 9.193 1.00 84.00 218 SER A CA 1
ATOM 1615 C C . SER A 1 218 ? -16.132 4.637 9.152 1.00 84.00 218 SER A C 1
ATOM 1617 O O . SER A 1 218 ? -15.538 4.875 8.102 1.00 84.00 218 SER A O 1
ATOM 1619 N N . GLY A 1 219 ? -15.459 4.469 10.295 1.00 85.31 219 GLY A N 1
ATOM 1620 C CA . GLY A 1 219 ? -14.001 4.448 10.392 1.00 85.31 219 GLY A CA 1
ATOM 1621 C C . GLY A 1 219 ? -13.400 3.258 9.651 1.00 85.31 219 GLY A C 1
ATOM 1622 O O . GLY A 1 219 ? -12.440 3.426 8.901 1.00 85.31 219 GLY A O 1
ATOM 1623 N N . LYS A 1 220 ? -14.011 2.078 9.804 1.00 82.19 220 LYS A N 1
ATOM 1624 C CA . LYS A 1 220 ? -13.631 0.862 9.084 1.00 82.19 220 LYS A CA 1
ATOM 1625 C C . LYS A 1 220 ? -13.798 1.028 7.572 1.00 82.19 220 LYS A C 1
ATOM 1627 O O . LYS A 1 220 ? -12.867 0.726 6.836 1.00 82.19 220 LYS A O 1
ATOM 1632 N N . GLU A 1 221 ? -14.929 1.566 7.120 1.00 81.94 221 GLU A N 1
ATOM 1633 C CA . GLU A 1 221 ? -15.180 1.806 5.693 1.00 81.94 221 GLU A CA 1
ATOM 1634 C C . GLU A 1 221 ? -14.158 2.781 5.084 1.00 81.94 221 GLU A C 1
ATOM 1636 O O . GLU A 1 221 ? -13.577 2.498 4.038 1.00 81.94 221 GLU A O 1
ATOM 1641 N N . ARG A 1 222 ? -13.849 3.890 5.772 1.00 81.81 222 ARG A N 1
ATOM 1642 C CA . ARG A 1 222 ? -12.799 4.825 5.325 1.00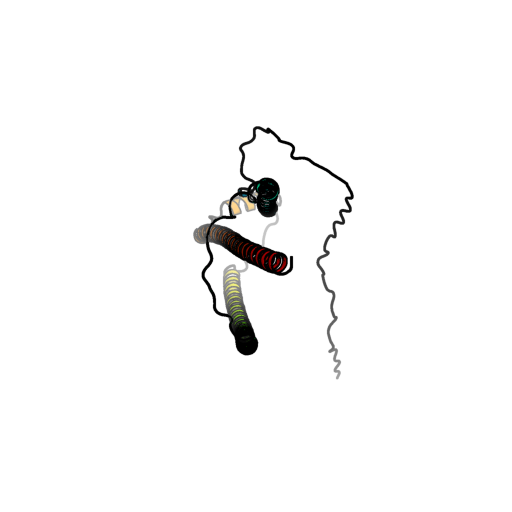 81.81 222 ARG A CA 1
ATOM 1643 C C . ARG A 1 222 ? -11.413 4.177 5.289 1.00 81.81 222 ARG A C 1
ATOM 1645 O O . ARG A 1 222 ? -10.615 4.499 4.413 1.00 81.81 222 ARG A O 1
ATOM 1652 N N . ALA A 1 223 ? -11.100 3.297 6.240 1.00 76.31 223 ALA A N 1
ATOM 1653 C CA . ALA A 1 223 ? -9.827 2.581 6.258 1.00 76.31 223 ALA A CA 1
ATOM 1654 C C . ALA A 1 223 ? -9.718 1.585 5.091 1.00 76.31 223 ALA A C 1
ATOM 1656 O O . ALA A 1 223 ? -8.675 1.528 4.444 1.00 76.31 223 ALA A O 1
ATOM 1657 N N . GLU A 1 224 ? -10.794 0.858 4.781 1.00 74.06 224 GLU A N 1
ATOM 1658 C CA . GLU A 1 224 ? -10.861 -0.029 3.612 1.00 74.06 224 GLU A CA 1
ATOM 1659 C C . GLU A 1 224 ? -10.713 0.756 2.299 1.00 74.06 224 GLU A C 1
ATOM 1661 O O . GLU A 1 224 ? -9.924 0.361 1.442 1.00 74.06 224 GLU A O 1
ATOM 1666 N N . GLN A 1 225 ? -11.368 1.916 2.171 1.00 75.88 225 GLN A N 1
ATOM 1667 C CA . GLN A 1 225 ? -11.215 2.793 1.001 1.00 75.88 225 GLN A CA 1
ATOM 1668 C C . GLN A 1 225 ? -9.763 3.259 0.802 1.00 75.88 225 GLN A C 1
ATOM 1670 O O . GLN A 1 225 ? -9.250 3.196 -0.313 1.00 75.88 225 GLN A O 1
ATOM 1675 N N . ARG A 1 226 ? -9.063 3.657 1.875 1.00 83.12 226 ARG A N 1
ATOM 1676 C CA . ARG A 1 226 ? -7.647 4.066 1.793 1.00 83.12 226 ARG A CA 1
ATOM 1677 C C . ARG A 1 226 ? -6.727 2.935 1.334 1.00 83.12 226 ARG A C 1
ATOM 1679 O O . ARG A 1 226 ? -5.812 3.178 0.552 1.00 83.12 226 ARG A O 1
ATOM 1686 N N . LEU A 1 227 ? -6.961 1.711 1.809 1.00 74.56 227 LEU A N 1
ATOM 1687 C CA . LEU A 1 227 ? -6.188 0.542 1.379 1.00 74.56 227 LEU A CA 1
ATOM 1688 C C . LEU A 1 227 ? -6.436 0.222 -0.101 1.00 74.56 227 LEU A C 1
ATOM 1690 O O . LEU A 1 227 ? -5.493 -0.091 -0.829 1.00 74.56 227 LEU A O 1
ATOM 1694 N N . ASP A 1 228 ? -7.683 0.348 -0.561 1.00 76.81 228 ASP A N 1
ATOM 1695 C CA . ASP A 1 228 ? -8.048 0.160 -1.968 1.00 76.81 228 ASP A CA 1
ATOM 1696 C C . ASP A 1 228 ? -7.390 1.216 -2.881 1.00 76.81 228 ASP A C 1
ATOM 1698 O O . ASP A 1 228 ? -6.930 0.890 -3.981 1.00 76.81 228 ASP A O 1
ATOM 1702 N N . GLU A 1 229 ? -7.326 2.476 -2.444 1.00 81.38 229 GLU A N 1
ATOM 1703 C CA . GLU A 1 229 ? -6.635 3.562 -3.152 1.00 81.38 229 GLU A CA 1
ATOM 1704 C C . GLU A 1 229 ? -5.123 3.326 -3.215 1.00 81.38 229 GLU A C 1
ATOM 1706 O O . GLU A 1 229 ? -4.529 3.412 -4.291 1.00 81.38 229 GLU A O 1
ATOM 1711 N N . GLU A 1 230 ? -4.501 2.960 -2.092 1.00 82.31 230 GLU A N 1
ATOM 1712 C CA . GLU A 1 230 ? -3.068 2.663 -2.033 1.00 82.31 230 GLU A CA 1
ATOM 1713 C C . GLU A 1 230 ? -2.696 1.484 -2.946 1.00 82.31 230 GLU A C 1
ATOM 1715 O O . GLU A 1 230 ? -1.704 1.550 -3.677 1.00 82.31 230 GLU A O 1
ATOM 1720 N N . ALA A 1 231 ? -3.512 0.426 -2.967 1.00 78.38 231 ALA A N 1
ATOM 1721 C CA . ALA A 1 231 ? -3.326 -0.698 -3.881 1.00 78.38 231 ALA A CA 1
ATOM 1722 C C . ALA A 1 231 ? -3.402 -0.255 -5.351 1.00 78.38 231 ALA A C 1
ATOM 1724 O O . ALA A 1 231 ? -2.578 -0.671 -6.165 1.00 78.38 231 ALA A O 1
ATOM 1725 N N . THR A 1 232 ? -4.342 0.637 -5.672 1.00 79.69 232 THR A N 1
ATOM 1726 C CA . THR A 1 232 ? -4.506 1.185 -7.027 1.00 79.69 232 THR A CA 1
ATOM 1727 C C . THR A 1 232 ? -3.299 2.031 -7.443 1.00 79.69 232 THR A C 1
ATOM 1729 O O . THR A 1 232 ? -2.829 1.919 -8.573 1.00 79.69 232 THR A O 1
ATOM 1732 N N . LEU A 1 233 ? -2.757 2.851 -6.537 1.00 84.50 233 LEU A N 1
ATOM 1733 C CA . LEU A 1 233 ? -1.556 3.651 -6.799 1.00 84.50 233 LE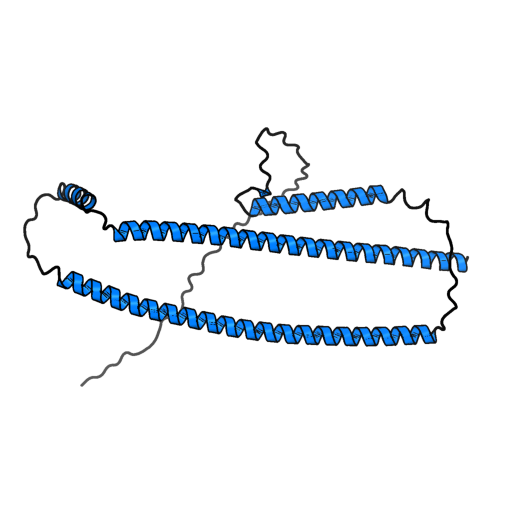U A CA 1
ATOM 1734 C C . LEU A 1 233 ? -0.319 2.774 -7.015 1.00 84.50 233 LEU A C 1
ATOM 1736 O O . LEU A 1 233 ? 0.453 3.026 -7.939 1.00 84.50 233 LEU A O 1
ATOM 1740 N N . ARG A 1 234 ? -0.140 1.719 -6.209 1.00 86.50 234 ARG A N 1
ATOM 1741 C CA . ARG A 1 234 ? 0.961 0.761 -6.400 1.00 86.50 234 ARG A CA 1
ATOM 1742 C C . ARG A 1 234 ? 0.860 0.035 -7.738 1.00 86.50 234 ARG A C 1
ATOM 1744 O O . ARG A 1 234 ? 1.874 -0.124 -8.410 1.00 86.50 234 ARG A O 1
ATOM 1751 N N . GLU A 1 235 ? -0.342 -0.379 -8.134 1.00 83.81 235 GLU A N 1
ATOM 1752 C CA . GLU A 1 235 ? -0.571 -1.004 -9.440 1.00 83.81 235 GLU A CA 1
ATOM 1753 C C . GLU A 1 235 ? -0.255 -0.031 -10.584 1.00 83.81 235 GLU A C 1
ATOM 1755 O O . GLU A 1 235 ? 0.438 -0.403 -11.526 1.00 83.81 235 GLU A O 1
ATOM 1760 N N . ALA A 1 236 ? -0.680 1.232 -10.478 1.00 82.69 236 ALA A N 1
ATOM 1761 C CA . ALA A 1 236 ? -0.374 2.254 -11.477 1.00 82.69 236 ALA A CA 1
ATOM 1762 C C . ALA A 1 236 ? 1.137 2.501 -11.623 1.00 82.69 236 ALA A C 1
ATOM 1764 O O . ALA A 1 236 ? 1.630 2.554 -12.748 1.00 82.69 236 ALA A O 1
ATOM 1765 N N . LEU A 1 237 ? 1.870 2.592 -10.506 1.00 89.56 237 LEU A N 1
ATOM 1766 C CA . LEU A 1 237 ? 3.330 2.738 -10.515 1.00 89.56 237 LEU A CA 1
ATOM 1767 C C . LEU A 1 237 ? 4.022 1.529 -11.151 1.00 89.56 237 LEU A C 1
ATOM 1769 O O . LEU A 1 237 ? 4.941 1.689 -11.948 1.00 89.56 237 LEU A O 1
ATOM 1773 N N . PHE A 1 238 ? 3.565 0.317 -10.830 1.00 88.75 238 PHE A N 1
ATOM 1774 C CA . PHE A 1 238 ? 4.108 -0.898 -11.429 1.00 88.75 238 PHE A CA 1
ATOM 1775 C C . PHE A 1 238 ? 3.902 -0.917 -12.948 1.00 88.75 238 PHE A C 1
ATOM 1777 O O . PHE A 1 238 ? 4.839 -1.203 -13.689 1.00 88.75 238 PHE A O 1
ATOM 1784 N N . VAL A 1 239 ? 2.704 -0.557 -13.419 1.00 87.00 239 VAL A N 1
ATOM 1785 C CA . VAL A 1 239 ? 2.408 -0.468 -14.856 1.00 87.00 239 VAL A CA 1
ATOM 1786 C C . VAL A 1 239 ? 3.275 0.593 -15.534 1.00 87.00 239 VAL A C 1
ATOM 1788 O O . VAL A 1 239 ? 3.856 0.293 -16.571 1.00 87.00 239 VAL A O 1
ATOM 1791 N N . SER A 1 240 ? 3.442 1.781 -14.940 1.00 84.19 240 SER A N 1
ATOM 1792 C CA . SER A 1 240 ? 4.318 2.805 -15.526 1.00 84.19 240 SER A CA 1
ATOM 1793 C C . SER A 1 240 ? 5.772 2.345 -15.609 1.00 84.19 240 SER A C 1
ATOM 1795 O O . SER A 1 240 ? 6.414 2.545 -16.630 1.00 84.19 240 SER A O 1
ATOM 1797 N N . THR A 1 241 ? 6.280 1.651 -14.585 1.00 93.12 241 THR A N 1
ATOM 1798 C CA . THR A 1 241 ? 7.644 1.104 -14.626 1.00 93.12 241 THR A CA 1
ATOM 1799 C C . THR A 1 241 ? 7.803 0.046 -15.720 1.00 93.12 241 THR A C 1
ATOM 1801 O O . THR A 1 241 ? 8.851 -0.015 -16.359 1.00 93.12 241 THR A O 1
ATOM 1804 N N . LEU A 1 242 ? 6.783 -0.783 -15.963 1.00 90.25 242 LEU A N 1
ATOM 1805 C CA . LEU A 1 242 ? 6.806 -1.736 -17.075 1.00 90.25 242 LEU A CA 1
ATOM 1806 C C . LEU A 1 242 ? 6.769 -1.038 -18.441 1.00 90.25 242 LEU A C 1
ATOM 1808 O O . LEU A 1 242 ? 7.450 -1.488 -19.363 1.00 90.25 242 LEU A O 1
ATOM 1812 N N . ASP A 1 243 ? 6.004 0.047 -18.575 1.00 87.69 243 ASP A N 1
ATOM 1813 C CA . ASP A 1 243 ? 5.982 0.860 -19.794 1.00 87.69 243 ASP A CA 1
ATOM 1814 C C . ASP A 1 243 ? 7.358 1.494 -20.070 1.00 87.69 243 ASP A C 1
ATOM 1816 O O . ASP A 1 243 ? 7.859 1.382 -21.190 1.00 87.69 243 ASP A O 1
ATOM 1820 N N . ASP A 1 244 ? 8.017 2.049 -19.047 1.00 93.44 244 ASP A N 1
ATOM 1821 C CA . ASP A 1 244 ? 9.370 2.610 -19.165 1.00 93.44 244 ASP A CA 1
ATOM 1822 C C . ASP A 1 244 ? 10.391 1.540 -19.598 1.00 93.44 244 ASP A C 1
ATOM 1824 O O . ASP A 1 244 ? 11.211 1.757 -20.493 1.00 93.44 244 ASP A O 1
ATOM 1828 N N . GLN A 1 245 ? 10.324 0.343 -18.998 1.00 90.75 245 GLN A N 1
ATOM 1829 C CA . GLN A 1 245 ? 11.189 -0.783 -19.369 1.00 90.75 245 GLN A CA 1
ATOM 1830 C C . GLN A 1 245 ? 10.951 -1.246 -20.809 1.00 90.75 245 GLN A C 1
ATOM 1832 O O . GLN A 1 245 ? 11.907 -1.549 -21.527 1.00 90.75 245 GLN A O 1
ATOM 1837 N N . ARG A 1 246 ? 9.690 -1.299 -21.252 1.00 92.62 246 ARG A N 1
ATOM 1838 C CA . ARG A 1 246 ? 9.347 -1.626 -22.642 1.00 92.62 246 ARG A CA 1
ATOM 1839 C C . ARG A 1 246 ? 9.964 -0.614 -23.602 1.00 92.62 246 ARG A C 1
ATOM 1841 O O . ARG A 1 246 ? 10.512 -1.016 -24.632 1.00 92.62 246 ARG A O 1
ATOM 1848 N N . ASP A 1 247 ? 9.859 0.673 -23.296 1.00 94.00 247 ASP A N 1
ATOM 1849 C CA . ASP A 1 247 ? 10.391 1.728 -24.158 1.00 94.00 247 ASP A CA 1
ATOM 1850 C C . ASP A 1 247 ? 11.910 1.653 -24.259 1.00 94.00 247 ASP A C 1
ATOM 1852 O O . ASP A 1 247 ? 12.454 1.736 -25.362 1.00 94.00 247 ASP A O 1
ATOM 1856 N N . GLU A 1 248 ? 12.587 1.361 -23.151 1.00 96.06 248 GLU A N 1
ATOM 1857 C CA . GLU A 1 248 ? 14.034 1.167 -23.145 1.00 96.06 248 GLU A CA 1
ATOM 1858 C C . GLU A 1 248 ? 14.465 -0.057 -23.967 1.00 96.06 248 GLU A C 1
ATOM 1860 O O . GLU A 1 248 ? 15.379 0.037 -24.788 1.00 96.06 248 GLU A O 1
ATOM 1865 N N . VAL A 1 249 ? 13.768 -1.193 -23.840 1.00 95.00 249 VAL A N 1
ATOM 1866 C CA . VAL A 1 249 ? 14.029 -2.382 -24.675 1.00 95.00 249 VAL A CA 1
ATOM 1867 C C . VAL A 1 249 ? 13.793 -2.076 -26.154 1.00 95.00 249 VAL A C 1
ATOM 1869 O O . VAL A 1 249 ? 14.586 -2.471 -27.009 1.00 95.00 249 VAL A O 1
ATOM 1872 N N . THR A 1 250 ? 12.725 -1.346 -26.472 1.00 95.75 250 THR A N 1
ATOM 1873 C CA . THR A 1 250 ? 12.399 -0.960 -27.852 1.00 95.75 250 THR A CA 1
ATOM 1874 C C . THR A 1 250 ? 13.486 -0.063 -28.441 1.00 95.75 250 THR A C 1
ATOM 1876 O O . THR A 1 250 ? 13.917 -0.280 -29.576 1.00 95.75 250 THR A O 1
ATOM 1879 N N . ARG A 1 251 ? 13.980 0.899 -27.655 1.00 95.81 251 ARG A N 1
ATOM 1880 C CA . ARG A 1 251 ? 15.097 1.776 -28.017 1.00 95.81 251 ARG A CA 1
ATOM 1881 C C . ARG A 1 251 ? 16.377 0.977 -28.268 1.00 95.81 251 ARG A C 1
ATOM 1883 O O . ARG A 1 251 ? 17.028 1.181 -29.291 1.00 95.81 251 ARG A O 1
ATOM 1890 N N . LEU A 1 252 ? 16.710 0.038 -27.380 1.00 96.88 252 LEU A N 1
ATOM 1891 C CA . LEU A 1 252 ? 17.902 -0.805 -27.502 1.00 96.88 252 LEU A CA 1
ATOM 1892 C C . LEU A 1 252 ? 17.848 -1.691 -28.758 1.00 96.88 252 LEU A C 1
ATOM 1894 O O . LEU A 1 252 ? 18.827 -1.791 -29.493 1.00 96.88 252 LEU A O 1
ATOM 1898 N N . LEU A 1 253 ? 16.687 -2.287 -29.045 1.00 95.31 253 LEU A N 1
ATOM 1899 C CA . LEU A 1 253 ? 16.463 -3.075 -30.262 1.00 95.31 253 LEU A CA 1
ATOM 1900 C C . LEU A 1 253 ? 16.541 -2.231 -31.542 1.00 95.31 253 LEU A C 1
ATOM 1902 O O . LEU A 1 253 ? 16.905 -2.758 -32.595 1.00 95.31 253 LEU A O 1
ATOM 1906 N N . GLY A 1 254 ? 16.171 -0.949 -31.481 1.00 95.50 254 GLY A N 1
ATOM 1907 C CA . GLY A 1 254 ? 16.396 0.006 -32.569 1.00 95.50 254 GLY A CA 1
ATOM 1908 C C . GLY A 1 254 ? 17.888 0.204 -32.827 1.00 95.50 254 GLY A C 1
ATOM 1909 O O . GLY A 1 254 ? 18.358 -0.045 -33.934 1.00 95.50 254 GLY A O 1
ATOM 1910 N N . LEU A 1 255 ? 18.642 0.513 -31.769 1.00 96.31 255 LEU A N 1
ATOM 1911 C CA . LEU A 1 255 ? 20.089 0.726 -31.839 1.00 96.31 255 LEU A CA 1
ATOM 1912 C C . LEU A 1 255 ? 20.837 -0.505 -32.379 1.00 96.31 255 LEU A C 1
ATOM 1914 O O . LEU A 1 255 ? 21.695 -0.386 -33.249 1.00 96.31 255 LEU A O 1
ATOM 1918 N N . MET A 1 256 ? 20.494 -1.704 -31.896 1.00 93.44 256 MET A N 1
ATOM 1919 C CA . MET A 1 256 ? 21.109 -2.948 -32.373 1.00 93.44 256 MET A CA 1
ATOM 1920 C C . MET A 1 256 ? 20.852 -3.186 -33.864 1.00 93.44 256 MET A C 1
ATOM 1922 O O . MET A 1 256 ? 21.733 -3.681 -34.566 1.00 93.44 256 MET A O 1
ATOM 1926 N N . ARG A 1 257 ? 19.656 -2.841 -34.357 1.00 94.38 257 ARG A N 1
ATOM 1927 C CA . ARG A 1 257 ? 19.337 -2.946 -35.786 1.00 94.38 257 ARG A CA 1
ATOM 1928 C C . ARG A 1 257 ? 20.154 -1.968 -36.619 1.00 94.38 257 ARG A C 1
ATOM 1930 O O . ARG A 1 257 ? 20.718 -2.390 -37.621 1.00 94.38 257 ARG A O 1
ATOM 1937 N N . GLU A 1 258 ? 20.271 -0.719 -36.180 1.00 94.44 258 GLU A N 1
ATOM 1938 C CA . GLU A 1 258 ? 21.092 0.297 -36.851 1.00 94.44 258 GLU A CA 1
ATOM 1939 C C . GLU A 1 258 ? 22.564 -0.129 -36.929 1.00 94.44 258 GLU A C 1
ATOM 1941 O O . GLU A 1 258 ? 23.161 -0.086 -38.003 1.00 94.44 258 GLU A O 1
ATOM 1946 N N . GLN A 1 259 ? 23.130 -0.621 -35.822 1.00 93.00 259 GLN A N 1
ATOM 1947 C CA . GLN A 1 259 ? 24.506 -1.128 -35.783 1.00 93.00 259 GLN A CA 1
ATOM 1948 C C . GLN A 1 259 ? 24.709 -2.329 -36.708 1.00 93.00 259 GLN A C 1
ATOM 1950 O O . GLN A 1 259 ? 25.704 -2.398 -37.427 1.00 93.00 259 GLN A O 1
ATOM 1955 N N . TYR A 1 260 ? 23.759 -3.269 -36.720 1.00 92.50 260 TYR A N 1
ATOM 1956 C CA . TYR A 1 260 ? 23.808 -4.407 -37.633 1.00 92.50 260 TYR A CA 1
ATOM 1957 C C . TYR A 1 260 ? 23.789 -3.955 -39.098 1.00 92.50 260 TYR A C 1
ATOM 1959 O O . TYR A 1 260 ? 24.545 -4.480 -39.908 1.00 92.50 260 TYR A O 1
ATOM 1967 N N . GLN A 1 261 ? 22.961 -2.967 -39.439 1.00 91.56 261 GLN A N 1
ATOM 1968 C CA . GLN A 1 261 ? 22.874 -2.428 -40.797 1.00 91.56 261 GLN A CA 1
ATOM 1969 C C . GLN A 1 261 ? 24.151 -1.702 -41.224 1.00 91.56 261 GLN A C 1
ATOM 1971 O O . GLN A 1 261 ? 24.597 -1.885 -42.352 1.00 91.56 261 GLN A O 1
ATOM 1976 N N . GLN A 1 262 ? 24.770 -0.935 -40.324 1.00 91.44 262 GLN A N 1
ATOM 1977 C CA . GLN A 1 262 ? 26.068 -0.300 -40.574 1.00 91.44 262 GLN A CA 1
ATOM 1978 C C . GLN A 1 262 ? 27.148 -1.347 -40.872 1.00 91.44 262 GLN A C 1
ATOM 1980 O O . GLN A 1 262 ? 27.787 -1.277 -41.917 1.00 91.44 262 GLN A O 1
ATOM 1985 N N . LEU A 1 263 ? 27.268 -2.372 -40.022 1.00 91.31 263 LEU A N 1
ATOM 1986 C CA . LEU A 1 263 ? 28.178 -3.501 -40.242 1.00 91.31 263 LEU A CA 1
ATOM 1987 C C . LEU A 1 263 ? 27.877 -4.247 -41.547 1.00 91.31 263 LEU A C 1
ATOM 1989 O O . LEU A 1 263 ? 28.788 -4.620 -42.275 1.00 91.31 263 LEU A O 1
ATOM 1993 N N . HIS A 1 264 ? 26.605 -4.475 -41.865 1.00 89.31 264 HIS A N 1
ATOM 1994 C CA . HIS A 1 264 ? 26.232 -5.161 -43.098 1.00 89.31 264 HIS A CA 1
ATOM 1995 C C . HIS A 1 264 ? 26.655 -4.375 -44.345 1.00 89.31 264 HIS A C 1
ATOM 1997 O O . HIS A 1 264 ? 27.169 -4.971 -45.286 1.00 89.31 264 HIS A O 1
ATOM 2003 N N . ASN A 1 265 ? 26.488 -3.051 -44.322 1.00 89.19 265 ASN A N 1
ATOM 2004 C CA . ASN A 1 265 ? 26.864 -2.165 -45.421 1.00 89.19 265 ASN A CA 1
ATOM 2005 C C . ASN A 1 265 ? 28.386 -1.978 -45.549 1.00 89.19 265 ASN A C 1
ATOM 2007 O O . ASN A 1 265 ? 28.866 -1.716 -46.645 1.00 89.19 265 ASN A O 1
ATOM 2011 N N . GLU A 1 266 ? 29.149 -2.085 -44.457 1.00 89.31 266 GLU A N 1
ATOM 2012 C CA . GLU A 1 266 ? 30.619 -1.985 -44.482 1.00 89.31 266 GLU A CA 1
ATOM 2013 C C . GLU A 1 266 ? 31.311 -3.237 -45.045 1.00 89.31 266 GLU A C 1
ATOM 2015 O O . GLU A 1 266 ? 32.434 -3.147 -45.539 1.00 89.31 266 GLU A O 1
ATOM 2020 N N . TYR A 1 267 ? 30.664 -4.404 -44.956 1.00 78.38 267 TYR A N 1
ATOM 2021 C CA . TYR A 1 267 ? 31.232 -5.701 -45.350 1.00 78.38 267 TYR A CA 1
ATOM 2022 C C . TYR A 1 267 ? 30.560 -6.327 -46.591 1.00 78.38 267 TYR A C 1
ATOM 2024 O O . TYR A 1 267 ? 30.802 -7.503 -46.886 1.00 78.38 267 TYR A O 1
ATOM 2032 N N . GLN A 1 268 ? 29.740 -5.558 -47.315 1.00 57.19 268 GLN A N 1
ATOM 2033 C CA . GLN A 1 268 ? 29.252 -5.864 -48.668 1.00 57.19 268 GLN A CA 1
ATOM 2034 C C . GLN A 1 268 ? 30.012 -5.055 -49.718 1.00 57.19 268 GLN A C 1
ATOM 2036 O O . GLN A 1 268 ? 30.260 -5.631 -50.803 1.00 57.19 268 GLN A O 1
#

pLDDT: mean 71.69, std 20.87, range [33.03, 97.5]